Protein AF-A0A7L3ML02-F1 (afdb_monomer)

Organism: NCBI:txid2585811

pLDDT: mean 79.01, std 21.57, range [27.22, 98.25]

Radius of gyration: 33.59 Å; Cα contacts (8 Å, |Δi|>4): 164; chains: 1; bounding box: 106×96×70 Å

Sequence (239 aa):
MKGGFTIALSFALQSHKMGSFRRPRPRFMSSPVLSDLPRFQAARQAMQLSSNSAWNSVQTAVINVFKGGGLQNNELYTLNENIRRLLKSELGSFITDYFQNQLLAKGLLFMEEKVKLCEGEDRIDVLSEIWDHYFTETLPTLQAIFYPVQGQELTIRQIALLGFRDLVLLKVKLEEILPLVQTKVPASIVQMLLILQSVHEPTGPTEGYLQLEELVKQVVSPFLGLCEDHSSSGSTCLL

Secondary structure (DSSP, 8-state):
---------------------PPPPP----PPPTTTHHHHHHHHHHHHHHT-HHHHHHHHHHHHHHTTPPPPTTHHHHHHHHHHHHHTSTTGGGHHHHIIIIIIHHHHHHHHHHHHT--TTHHHHHHHHHHHHIIIIIHHHHHHHTTT--S-SS-HHHHHHHHHIIIIIHHHTHHHHTTT--SPPPHHHHHHHHHHHT---TT---HHHHHHHHHHHHHSSS---SS--S---------

Mean predicted aligned error: 13.27 Å

InterPro domains:
  IPR013745 TORC2 component Bit61/PRR5 [PF08539] (51-151)
  IPR013745 TORC2 component Bit61/PRR5 [PTHR32428] (14-236)

Structure (mmCIF, N/CA/C/O backbone):
data_AF-A0A7L3ML02-F1
#
_entry.id   AF-A0A7L3ML02-F1
#
loop_
_atom_site.group_PDB
_atom_site.id
_atom_site.type_symbol
_atom_site.label_atom_id
_atom_site.label_alt_id
_atom_site.label_comp_id
_atom_site.label_asym_id
_atom_site.label_entity_id
_atom_site.label_seq_id
_atom_site.pdbx_PDB_ins_code
_atom_site.Cartn_x
_atom_site.Cartn_y
_atom_site.Cartn_z
_atom_site.occupancy
_atom_site.B_iso_or_equiv
_atom_site.auth_seq_id
_atom_site.auth_comp_id
_atom_site.auth_asym_id
_atom_site.auth_atom_id
_atom_site.pdbx_PDB_model_num
ATOM 1 N N . MET A 1 1 ? 72.752 73.337 40.855 1.00 37.81 1 MET A N 1
ATOM 2 C CA . MET A 1 1 ? 74.214 73.385 41.110 1.00 37.81 1 MET A CA 1
ATOM 3 C C . MET A 1 1 ? 74.521 72.223 42.041 1.00 37.81 1 MET A C 1
ATOM 5 O O . MET A 1 1 ? 73.838 72.132 43.039 1.00 37.81 1 MET A O 1
ATOM 9 N N . LYS A 1 2 ? 75.432 71.287 41.812 1.00 32.03 2 LYS A N 1
ATOM 10 C CA . LYS A 1 2 ? 76.559 71.152 40.886 1.00 32.03 2 LYS A CA 1
ATOM 11 C C . LYS A 1 2 ? 76.987 69.673 40.929 1.00 32.03 2 LYS A C 1
ATOM 13 O O . LYS A 1 2 ? 76.869 69.053 41.978 1.00 32.03 2 LYS A O 1
ATOM 18 N N . GLY A 1 3 ? 77.618 69.223 39.847 1.00 27.36 3 GLY A N 1
ATOM 19 C CA . GLY A 1 3 ? 78.587 68.121 39.853 1.00 27.36 3 GLY A CA 1
ATOM 20 C C . GLY A 1 3 ? 77.965 66.758 39.541 1.00 27.36 3 GLY A C 1
ATOM 21 O O . GLY A 1 3 ? 76.911 66.435 40.057 1.00 27.36 3 GLY A O 1
ATOM 22 N N . GLY A 1 4 ? 78.546 65.922 38.691 1.00 28.88 4 GLY A N 1
ATOM 23 C CA . GLY A 1 4 ? 79.818 66.031 37.998 1.00 28.88 4 GLY A CA 1
ATOM 24 C C . GLY A 1 4 ? 80.004 64.850 37.040 1.00 28.88 4 GLY A C 1
ATOM 25 O O . GLY A 1 4 ? 79.425 63.787 37.221 1.00 28.88 4 GLY A O 1
ATOM 26 N N . PHE A 1 5 ? 80.772 65.151 35.998 1.00 32.69 5 PHE A N 1
ATOM 27 C CA . PHE A 1 5 ? 81.534 64.341 35.046 1.00 32.69 5 PHE A CA 1
ATOM 28 C C . PHE A 1 5 ? 81.485 62.795 35.081 1.00 32.69 5 PHE A C 1
ATOM 30 O O . PHE A 1 5 ? 81.896 62.161 36.045 1.00 32.69 5 PHE A O 1
ATOM 37 N N . THR A 1 6 ? 81.094 62.259 33.911 1.00 41.66 6 THR A N 1
ATOM 38 C CA . THR A 1 6 ? 81.704 61.179 33.090 1.00 41.66 6 THR A CA 1
ATOM 39 C C . THR A 1 6 ? 82.451 60.023 33.753 1.00 41.66 6 THR A C 1
ATOM 41 O O . THR A 1 6 ? 83.455 60.244 34.415 1.00 41.66 6 THR A O 1
ATOM 44 N N . ILE A 1 7 ? 82.124 58.802 33.306 1.00 31.12 7 ILE A N 1
ATOM 45 C CA . ILE A 1 7 ? 83.017 57.919 32.527 1.00 31.12 7 ILE A CA 1
ATOM 46 C C . ILE A 1 7 ? 82.157 56.919 31.731 1.00 31.12 7 ILE A C 1
ATOM 48 O O . ILE A 1 7 ? 81.104 56.477 32.184 1.00 31.12 7 ILE A O 1
ATOM 52 N N . ALA A 1 8 ? 82.601 56.640 30.506 1.00 45.09 8 ALA A N 1
ATOM 53 C CA . ALA A 1 8 ? 81.976 55.761 29.527 1.00 45.09 8 ALA A CA 1
ATOM 54 C C . ALA A 1 8 ? 81.992 54.281 29.941 1.00 45.09 8 ALA A C 1
ATOM 56 O O . ALA A 1 8 ? 82.911 53.833 30.624 1.00 45.09 8 ALA A O 1
ATOM 57 N N . LEU A 1 9 ? 81.033 53.507 29.424 1.00 27.22 9 LEU A N 1
ATOM 58 C CA . LEU A 1 9 ? 81.150 52.054 29.348 1.00 27.22 9 LEU A CA 1
ATOM 59 C C . LEU A 1 9 ? 80.474 51.500 28.095 1.00 27.22 9 LEU A C 1
ATOM 61 O O . LEU A 1 9 ? 79.319 51.787 27.782 1.00 27.22 9 LEU A O 1
ATOM 65 N N . SER A 1 10 ? 81.263 50.698 27.397 1.00 35.66 10 SER A N 1
ATOM 66 C CA . SER A 1 10 ? 80.942 49.898 26.228 1.00 35.66 10 SER A CA 1
ATOM 67 C C . SER A 1 10 ? 80.526 48.480 26.646 1.00 35.66 10 SER A C 1
ATOM 69 O O . SER A 1 10 ? 81.077 47.940 27.598 1.00 35.66 10 SER A O 1
ATOM 71 N N . PHE A 1 11 ? 79.664 47.876 25.816 1.00 31.92 11 PHE A N 1
ATOM 72 C CA . PHE A 1 11 ? 79.414 46.437 25.587 1.00 31.92 11 PHE A CA 1
ATOM 73 C C . PHE A 1 11 ? 78.865 45.536 26.716 1.00 31.92 11 PHE A C 1
ATOM 75 O O . PHE A 1 11 ? 79.563 45.222 27.669 1.00 31.92 11 PHE A O 1
ATOM 82 N N . ALA A 1 12 ? 77.683 44.939 26.484 1.00 30.50 12 ALA A N 1
ATOM 83 C CA . ALA A 1 12 ? 77.532 43.523 26.080 1.00 30.50 12 ALA A CA 1
ATOM 84 C C . ALA A 1 12 ? 76.052 43.147 25.799 1.00 30.50 12 ALA A C 1
ATOM 86 O O . ALA A 1 12 ? 75.131 43.686 26.404 1.00 30.50 12 ALA A O 1
ATOM 87 N N . LEU A 1 13 ? 75.856 42.232 24.841 1.00 36.53 13 LEU A N 1
ATOM 88 C CA . LEU A 1 13 ? 74.596 41.691 24.304 1.00 36.53 13 LEU A CA 1
ATOM 89 C C . LEU A 1 13 ? 73.734 40.923 25.328 1.00 36.53 13 LEU A C 1
ATOM 91 O O . LEU A 1 13 ? 74.295 40.139 26.083 1.00 36.53 13 LEU A O 1
ATOM 95 N N . GLN A 1 14 ? 72.398 40.922 25.152 1.00 29.70 14 GLN A N 1
ATOM 96 C CA . GLN A 1 14 ? 71.647 39.658 24.995 1.00 29.70 14 GLN A CA 1
ATOM 97 C C . GLN A 1 14 ? 70.287 39.829 24.283 1.00 29.70 14 GLN A C 1
ATOM 99 O O . GLN A 1 14 ? 69.551 40.788 24.487 1.00 29.70 14 GLN A O 1
ATOM 104 N N . SER A 1 15 ? 69.994 38.866 23.409 1.00 37.12 15 SER A N 1
ATOM 105 C CA . SER A 1 15 ? 68.870 38.740 22.475 1.00 37.12 15 SER A CA 1
ATOM 106 C C . SER A 1 15 ? 67.495 38.563 23.122 1.00 37.12 15 SER A C 1
ATOM 108 O O . SER A 1 15 ? 67.402 37.750 24.031 1.00 37.12 15 SER A O 1
ATOM 110 N N . HIS A 1 16 ? 66.415 39.096 22.528 1.00 30.81 16 HIS A N 1
ATOM 111 C CA . HIS A 1 16 ? 65.093 38.444 22.577 1.00 30.81 16 HIS A CA 1
ATOM 112 C C . HIS A 1 16 ? 64.190 38.764 21.354 1.00 30.81 16 HIS A C 1
ATOM 114 O O . HIS A 1 16 ? 63.663 39.857 21.210 1.00 30.81 16 HIS A O 1
ATOM 120 N N . LYS A 1 17 ? 63.981 37.717 20.533 1.00 37.66 17 LYS A N 1
ATOM 121 C CA . LYS A 1 17 ? 62.713 37.247 19.919 1.00 37.66 17 LYS A CA 1
ATOM 122 C C . LYS A 1 17 ? 61.987 38.113 18.855 1.00 37.66 17 LYS A C 1
ATOM 124 O O . LYS A 1 17 ? 61.155 38.952 19.170 1.00 37.66 17 LYS A O 1
ATOM 129 N N . MET A 1 18 ? 62.171 37.758 17.573 1.00 35.00 18 MET A N 1
ATOM 130 C CA . MET A 1 18 ? 61.262 38.097 16.458 1.00 35.00 18 MET A CA 1
ATOM 131 C C . MET A 1 18 ? 60.135 37.055 16.336 1.00 35.00 18 MET A C 1
ATOM 133 O O . MET A 1 18 ? 60.397 35.857 16.227 1.00 35.00 18 MET A O 1
ATOM 137 N N . GLY A 1 19 ? 58.879 37.516 16.325 1.00 40.16 19 GLY A N 1
ATOM 138 C CA . GLY A 1 19 ? 57.677 36.719 16.068 1.00 40.16 19 GLY A CA 1
ATOM 139 C C . GLY A 1 19 ? 57.061 37.047 14.705 1.00 40.16 19 GLY A C 1
ATOM 140 O O . GLY A 1 19 ? 56.538 38.131 14.495 1.00 40.16 19 GLY A O 1
ATOM 141 N N . SER A 1 20 ? 57.167 36.075 13.800 1.00 45.50 20 SER A N 1
ATOM 142 C CA . SER A 1 20 ? 56.621 35.935 12.440 1.00 45.50 20 SER A CA 1
ATOM 143 C C . SER A 1 20 ? 55.310 36.677 12.094 1.00 45.50 20 SER A C 1
ATOM 145 O O . SER A 1 20 ? 54.252 36.404 12.661 1.00 45.50 20 SER A O 1
ATOM 147 N N . PHE A 1 21 ? 55.361 37.495 11.032 1.00 46.69 21 PHE A N 1
ATOM 148 C CA . PHE A 1 21 ? 54.199 37.917 10.242 1.00 46.69 21 PHE A CA 1
ATOM 149 C C . PHE A 1 21 ? 53.580 36.701 9.531 1.00 46.69 21 PHE A C 1
ATOM 151 O O . PHE A 1 21 ? 54.119 36.210 8.536 1.00 46.69 21 PHE A O 1
ATOM 158 N N . ARG A 1 22 ? 52.434 36.204 10.012 1.00 51.62 22 ARG A N 1
ATOM 159 C CA . ARG A 1 22 ? 51.656 35.188 9.288 1.00 51.62 22 ARG A CA 1
ATOM 160 C C . ARG A 1 22 ? 50.703 35.860 8.298 1.00 51.62 22 ARG A C 1
ATOM 162 O O . ARG A 1 22 ? 49.780 36.561 8.695 1.00 51.62 22 ARG A O 1
ATOM 169 N N . ARG A 1 23 ? 50.916 35.604 7.003 1.00 58.47 23 ARG A N 1
ATOM 170 C CA . ARG A 1 23 ? 49.950 35.892 5.929 1.00 58.47 23 ARG A CA 1
ATOM 171 C C . ARG A 1 23 ? 48.637 35.125 6.184 1.00 58.47 23 ARG A C 1
ATOM 173 O O . ARG A 1 23 ? 48.709 33.978 6.638 1.00 58.47 23 ARG A O 1
ATOM 180 N N . PRO A 1 24 ? 47.460 35.695 5.872 1.00 50.28 24 PRO A N 1
ATOM 181 C CA . PRO A 1 24 ? 46.197 34.982 6.009 1.00 50.28 24 PRO A CA 1
ATOM 182 C C . PRO A 1 24 ? 46.154 33.820 5.009 1.00 50.28 24 PRO A C 1
ATOM 184 O O . PRO A 1 24 ? 46.302 34.011 3.802 1.00 50.28 24 PRO A O 1
ATOM 187 N N . ARG A 1 25 ? 45.999 32.596 5.527 1.00 56.69 25 ARG A N 1
ATOM 188 C CA . ARG A 1 25 ? 45.799 31.394 4.710 1.00 56.69 25 ARG A CA 1
ATOM 189 C C . ARG A 1 25 ? 44.479 31.524 3.936 1.00 56.69 25 ARG A C 1
ATOM 191 O O . ARG A 1 25 ? 43.479 31.908 4.547 1.00 56.69 25 ARG A O 1
ATOM 198 N N . PRO A 1 26 ? 44.436 31.158 2.644 1.00 51.25 26 PRO A N 1
ATOM 199 C CA . PRO A 1 26 ? 43.180 30.998 1.926 1.00 51.25 26 PRO A CA 1
ATOM 200 C C . PRO A 1 26 ? 42.317 29.978 2.673 1.00 51.25 26 PRO A C 1
ATOM 202 O O . PRO A 1 26 ? 42.757 28.853 2.921 1.00 51.25 26 PRO A O 1
ATOM 205 N N . ARG A 1 27 ? 41.106 30.376 3.075 1.00 56.44 27 ARG A N 1
ATOM 206 C CA . ARG A 1 27 ? 40.097 29.433 3.559 1.00 56.44 27 ARG A CA 1
ATOM 207 C C . ARG A 1 27 ? 39.714 28.560 2.371 1.00 56.44 27 ARG A C 1
ATOM 209 O O . ARG A 1 27 ? 39.041 29.034 1.460 1.00 56.44 27 ARG A O 1
ATOM 216 N N . PHE A 1 28 ? 40.175 27.312 2.374 1.00 51.03 28 PHE A N 1
ATOM 217 C CA . PHE A 1 28 ? 39.567 26.276 1.552 1.00 51.03 28 PHE A CA 1
ATOM 218 C C . PHE A 1 28 ? 38.071 26.278 1.868 1.00 51.03 28 PHE A C 1
ATOM 220 O O . PHE A 1 28 ? 37.680 26.212 3.035 1.00 51.03 28 PHE A O 1
ATOM 227 N N . MET A 1 29 ? 37.264 26.465 0.826 1.00 47.66 29 MET A N 1
ATOM 228 C CA . MET A 1 29 ? 35.811 26.376 0.881 1.00 47.66 29 MET A CA 1
ATOM 229 C C . MET A 1 29 ? 35.410 25.104 1.631 1.00 47.66 29 MET A C 1
ATOM 231 O O . MET A 1 29 ? 36.001 24.044 1.430 1.00 47.66 29 MET A O 1
ATOM 235 N N . SER A 1 30 ? 34.429 25.241 2.516 1.00 46.62 30 SER A N 1
ATOM 236 C CA . SER A 1 30 ? 33.779 24.158 3.246 1.00 46.62 30 SER A CA 1
ATOM 237 C C . SER A 1 30 ? 33.450 22.994 2.312 1.00 46.62 30 SER A C 1
ATOM 239 O O . SER A 1 30 ? 32.563 23.102 1.467 1.00 46.62 30 SER A O 1
ATOM 241 N N . SER A 1 31 ? 34.179 21.887 2.473 1.00 48.59 31 SER A N 1
ATOM 242 C CA . SER A 1 31 ? 33.792 20.596 1.911 1.00 48.59 31 SER A CA 1
ATOM 243 C C . SER A 1 31 ? 32.413 20.241 2.471 1.00 48.59 31 SER A C 1
ATOM 245 O O . SER A 1 31 ? 32.230 20.385 3.685 1.00 48.59 31 SER A O 1
ATOM 247 N N . PRO A 1 32 ? 31.443 19.797 1.649 1.00 54.38 32 PRO A N 1
ATOM 248 C CA . PRO A 1 32 ? 30.183 19.293 2.178 1.00 54.38 32 PRO A CA 1
ATOM 249 C C . PRO A 1 32 ? 30.487 18.172 3.175 1.00 54.38 32 PRO A C 1
ATOM 251 O O . PRO A 1 32 ? 31.397 17.362 2.962 1.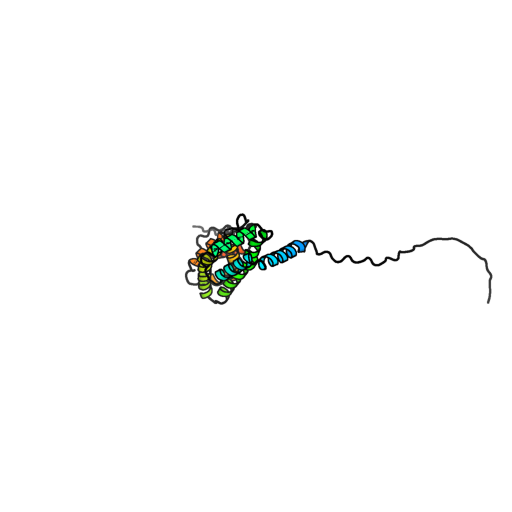00 54.38 32 PRO A O 1
ATOM 254 N N . VAL A 1 33 ? 29.773 18.181 4.299 1.00 54.06 33 VAL A N 1
ATOM 255 C CA . VAL A 1 33 ? 29.925 17.185 5.357 1.00 54.06 33 VAL A CA 1
ATOM 256 C C . VAL A 1 33 ? 29.604 15.820 4.743 1.00 54.06 33 VAL A C 1
ATOM 258 O O . VAL A 1 33 ? 28.545 15.638 4.147 1.00 54.06 33 VAL A O 1
ATOM 261 N N . LEU A 1 34 ? 30.529 14.860 4.847 1.00 50.41 34 LEU A N 1
ATOM 262 C CA . LEU A 1 34 ? 30.402 13.521 4.244 1.00 50.41 34 LEU A CA 1
ATOM 263 C C . LEU A 1 34 ? 29.127 12.765 4.679 1.00 50.41 34 LEU A C 1
ATOM 265 O O . LEU A 1 34 ? 28.725 11.828 3.996 1.00 50.41 34 LEU A O 1
ATOM 269 N N . SER A 1 35 ? 28.470 13.185 5.765 1.00 55.44 35 SER A N 1
ATOM 270 C CA . SER A 1 35 ? 27.195 12.633 6.240 1.00 55.44 35 SER A CA 1
ATOM 271 C C . SER A 1 35 ? 25.994 12.965 5.349 1.00 55.44 35 SER A C 1
ATOM 273 O O . SER A 1 35 ? 25.028 12.209 5.348 1.00 55.44 35 SER A O 1
ATOM 275 N N . ASP A 1 36 ? 26.043 14.049 4.569 1.00 49.78 36 ASP A N 1
ATOM 276 C CA . ASP A 1 36 ? 24.914 14.467 3.725 1.00 49.78 36 ASP A CA 1
ATOM 277 C C . ASP A 1 36 ? 25.004 13.924 2.293 1.00 49.78 36 ASP A C 1
ATOM 279 O O . ASP A 1 36 ? 24.030 13.978 1.540 1.00 49.78 36 ASP A O 1
ATOM 283 N N . LEU A 1 37 ? 26.155 13.365 1.902 1.00 51.09 37 LEU A N 1
ATOM 284 C CA . LEU A 1 37 ? 26.388 12.830 0.559 1.00 51.09 37 LEU A CA 1
ATOM 285 C C . LEU A 1 37 ? 25.352 11.764 0.140 1.00 51.09 37 LEU A C 1
ATOM 287 O O . LEU A 1 37 ? 24.838 11.879 -0.976 1.00 51.09 37 LEU A O 1
ATOM 291 N N . PRO A 1 38 ? 24.957 10.803 1.007 1.00 58.03 38 PRO A N 1
ATOM 292 C CA . PRO A 1 38 ? 23.915 9.833 0.673 1.00 58.03 38 PRO A CA 1
ATOM 293 C C . PRO A 1 38 ? 22.553 10.502 0.453 1.00 58.03 38 PRO A C 1
ATOM 295 O O . PRO A 1 38 ? 21.823 10.138 -0.463 1.00 58.03 38 PRO A O 1
ATOM 298 N N . ARG A 1 39 ? 22.227 11.535 1.243 1.00 57.03 39 ARG A N 1
ATOM 299 C CA . ARG A 1 39 ? 20.954 12.264 1.153 1.00 57.03 39 ARG A CA 1
ATOM 300 C C . ARG A 1 39 ? 20.877 13.128 -0.107 1.00 57.03 39 ARG A C 1
ATOM 302 O O . ARG A 1 39 ? 19.838 13.158 -0.761 1.00 57.03 39 ARG A O 1
ATOM 309 N N . PHE A 1 40 ? 21.971 13.793 -0.483 1.00 56.47 40 PHE A N 1
ATOM 310 C CA . PHE A 1 40 ? 22.059 14.555 -1.733 1.00 56.47 40 PHE A CA 1
ATOM 311 C C . PHE A 1 40 ? 22.016 13.649 -2.968 1.00 56.47 40 PHE A C 1
ATOM 313 O O . PHE A 1 40 ? 21.354 13.990 -3.948 1.00 56.47 40 PHE A O 1
ATOM 320 N N . GLN A 1 41 ? 22.689 12.495 -2.928 1.00 61.00 41 GLN A N 1
ATOM 321 C CA . GLN A 1 41 ? 22.629 11.502 -4.004 1.00 61.00 41 GLN A CA 1
ATOM 322 C C . GLN A 1 41 ? 21.217 10.926 -4.146 1.00 61.00 41 GLN A C 1
ATOM 324 O O . GLN A 1 41 ? 20.667 10.980 -5.246 1.00 61.00 41 GLN A O 1
ATOM 329 N N . ALA A 1 42 ? 20.589 10.526 -3.035 1.00 61.53 42 ALA A N 1
ATOM 330 C CA . ALA A 1 42 ? 19.211 10.042 -3.013 1.00 61.53 42 ALA A CA 1
ATOM 331 C C . ALA A 1 42 ? 18.220 11.087 -3.550 1.00 61.53 42 ALA A C 1
ATOM 333 O O . ALA A 1 42 ? 17.402 10.771 -4.410 1.00 61.53 42 ALA A O 1
ATOM 334 N N . ALA A 1 43 ? 18.330 12.355 -3.133 1.00 63.06 43 ALA A N 1
ATOM 335 C CA . ALA A 1 43 ? 17.471 13.427 -3.639 1.00 63.06 43 ALA A CA 1
ATOM 336 C C . ALA A 1 43 ? 17.653 13.657 -5.151 1.00 63.06 43 ALA A C 1
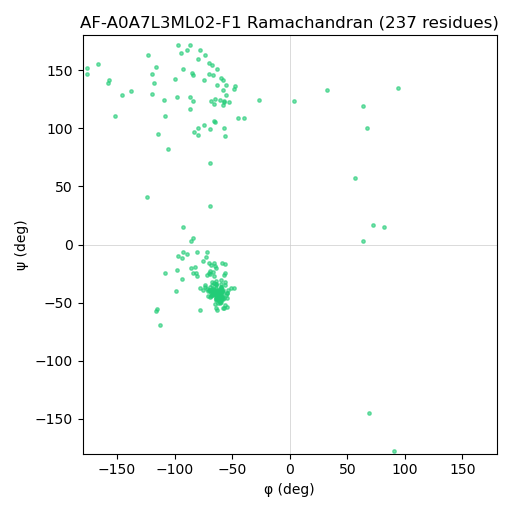ATOM 338 O O . ALA A 1 43 ? 16.675 13.839 -5.877 1.00 63.06 43 ALA A O 1
ATOM 339 N N . ARG A 1 44 ? 18.895 13.610 -5.652 1.00 63.41 44 ARG A N 1
ATOM 340 C CA . ARG A 1 44 ? 19.187 13.800 -7.080 1.00 63.41 44 ARG A CA 1
ATOM 341 C C . ARG A 1 44 ? 18.700 12.623 -7.929 1.00 63.41 44 ARG A C 1
ATOM 343 O O . ARG A 1 44 ? 18.175 12.843 -9.016 1.00 63.41 44 ARG A O 1
ATOM 350 N N . GLN A 1 45 ? 18.834 11.395 -7.435 1.00 65.75 45 GLN A N 1
ATOM 351 C CA . GLN A 1 45 ? 18.376 10.179 -8.116 1.00 65.75 45 GLN A CA 1
ATOM 352 C C . GLN A 1 45 ? 16.849 10.034 -8.069 1.00 65.75 45 GLN A C 1
ATOM 354 O O . GLN A 1 45 ? 16.248 9.675 -9.079 1.00 65.75 45 GLN A O 1
ATOM 359 N N . ALA A 1 46 ? 16.199 10.428 -6.970 1.00 63.12 46 ALA A N 1
ATOM 360 C CA . ALA A 1 46 ? 14.742 10.543 -6.900 1.00 63.12 46 ALA A CA 1
ATOM 361 C C . ALA A 1 46 ? 14.205 11.569 -7.912 1.00 63.12 46 ALA A C 1
ATOM 363 O O . ALA A 1 46 ? 13.200 11.317 -8.575 1.00 63.12 46 ALA A O 1
ATOM 364 N N . MET A 1 47 ? 14.910 12.692 -8.094 1.00 64.88 47 MET A N 1
ATOM 365 C CA . MET A 1 47 ? 14.568 13.701 -9.103 1.00 64.88 47 MET A CA 1
ATOM 366 C C . MET A 1 47 ? 14.772 13.191 -10.541 1.00 64.88 47 MET A C 1
ATOM 368 O O . MET A 1 47 ? 14.010 13.533 -11.448 1.00 64.88 47 MET A O 1
ATOM 372 N N . GLN A 1 48 ? 15.784 12.348 -10.769 1.00 69.94 48 GLN A N 1
ATOM 373 C CA . GLN A 1 48 ? 15.989 11.679 -12.057 1.00 69.94 48 GLN A CA 1
ATOM 374 C C . GLN A 1 48 ? 14.904 10.632 -12.338 1.00 69.94 48 GLN A C 1
ATOM 376 O O . GLN A 1 48 ? 14.411 10.569 -13.464 1.00 69.94 48 GLN A O 1
ATOM 381 N N . LEU A 1 49 ? 14.479 9.870 -11.326 1.00 71.38 49 LEU A N 1
ATOM 382 C CA . LEU A 1 49 ? 13.342 8.954 -11.425 1.00 71.38 49 LEU A CA 1
ATOM 383 C C . LEU A 1 49 ? 12.049 9.691 -11.765 1.00 71.38 49 LEU A C 1
ATOM 385 O O . LEU A 1 49 ? 11.385 9.325 -12.727 1.00 71.38 49 LEU A O 1
ATOM 389 N N . SER A 1 50 ? 11.723 10.775 -11.059 1.00 64.75 50 SER A N 1
ATOM 390 C CA . SER A 1 50 ? 10.520 11.575 -11.344 1.00 64.75 50 SER A CA 1
ATOM 391 C C . SER A 1 50 ? 10.555 12.287 -12.701 1.00 64.75 50 SER A C 1
ATOM 393 O O . SER A 1 50 ? 9.541 12.777 -13.184 1.00 64.75 50 SER A O 1
ATOM 395 N N . SER A 1 51 ? 11.727 12.395 -13.327 1.00 70.56 51 SER A N 1
ATOM 396 C CA . SER A 1 51 ? 11.865 12.963 -14.675 1.00 70.56 51 SER A CA 1
ATOM 397 C C . SER A 1 51 ? 11.797 11.891 -15.769 1.00 70.56 51 SER A C 1
ATOM 399 O O . SER A 1 51 ? 11.785 12.213 -16.956 1.00 70.56 51 SER A O 1
ATOM 401 N N . ASN A 1 52 ? 11.754 10.610 -15.394 1.00 84.06 52 ASN A N 1
ATOM 402 C CA . ASN A 1 52 ? 11.722 9.492 -16.322 1.00 84.06 52 ASN A CA 1
ATOM 403 C C . ASN A 1 52 ? 10.284 9.228 -16.792 1.00 84.06 52 ASN A C 1
ATOM 405 O O . ASN A 1 52 ? 9.395 8.966 -15.987 1.00 84.06 52 ASN A O 1
ATOM 409 N N . SER A 1 53 ? 10.048 9.243 -18.106 1.00 87.00 53 SER A N 1
ATOM 410 C CA . SER A 1 53 ? 8.711 9.028 -18.677 1.00 87.00 53 SER A CA 1
ATOM 411 C C . SER A 1 53 ? 8.106 7.665 -18.320 1.00 87.00 53 SER A C 1
ATOM 413 O O . SER A 1 53 ? 6.906 7.580 -18.058 1.00 87.00 53 SER A O 1
ATOM 415 N N . ALA A 1 54 ? 8.927 6.611 -18.249 1.00 88.81 54 ALA A N 1
ATOM 416 C CA . ALA A 1 54 ? 8.483 5.282 -17.845 1.00 88.81 54 ALA A CA 1
ATOM 417 C C . ALA A 1 54 ? 8.034 5.281 -16.378 1.00 88.81 54 ALA A C 1
ATOM 419 O O . ALA A 1 54 ? 6.981 4.734 -16.061 1.00 88.81 54 ALA A O 1
ATOM 420 N N . TRP A 1 55 ? 8.772 5.953 -15.493 1.00 92.06 55 TRP A N 1
ATOM 421 C CA . TRP A 1 55 ? 8.378 6.081 -14.089 1.00 92.06 55 TRP A CA 1
ATOM 422 C C . TRP A 1 55 ? 7.144 6.967 -13.904 1.00 92.06 55 TRP A C 1
ATOM 424 O O . TRP A 1 55 ? 6.253 6.622 -13.136 1.00 92.06 55 TRP A O 1
ATOM 434 N N . ASN A 1 56 ? 7.033 8.053 -14.667 1.00 92.44 56 ASN A N 1
ATOM 435 C CA . ASN A 1 56 ? 5.869 8.935 -14.617 1.00 92.44 56 ASN A CA 1
ATOM 436 C C . ASN A 1 56 ? 4.578 8.194 -14.968 1.00 92.44 56 ASN A C 1
ATOM 438 O O . ASN A 1 56 ? 3.567 8.405 -14.306 1.00 92.44 56 ASN A O 1
ATOM 442 N N . SER A 1 57 ? 4.621 7.264 -15.930 1.00 94.12 57 SER A N 1
ATOM 443 C CA . SER A 1 57 ? 3.469 6.398 -16.219 1.00 94.12 57 SER A CA 1
ATOM 444 C C . SER A 1 57 ? 3.065 5.532 -15.016 1.00 94.12 57 SER A C 1
ATOM 446 O O . SER A 1 57 ? 1.884 5.454 -14.687 1.00 94.12 57 SER A O 1
ATOM 448 N N . VAL A 1 58 ? 4.043 4.965 -14.298 1.00 95.38 58 VAL A N 1
ATOM 449 C CA . VAL A 1 58 ? 3.816 4.177 -13.074 1.00 95.38 58 VAL A CA 1
ATOM 450 C C . VAL A 1 58 ? 3.226 5.051 -11.972 1.00 95.38 58 VAL A C 1
ATOM 452 O O . VAL A 1 58 ? 2.228 4.679 -11.362 1.00 95.38 58 VAL A O 1
ATOM 455 N N . GLN A 1 59 ? 3.790 6.237 -11.746 1.00 94.94 59 GLN A N 1
ATOM 456 C CA . GLN A 1 59 ? 3.282 7.185 -10.760 1.00 94.94 59 GLN A CA 1
ATOM 457 C C . GLN A 1 59 ? 1.835 7.598 -11.059 1.00 94.94 59 GLN A C 1
ATOM 459 O O . GLN A 1 59 ? 1.008 7.612 -10.148 1.00 94.94 59 GLN A O 1
ATOM 464 N N . THR A 1 60 ? 1.509 7.917 -12.315 1.00 95.25 60 THR A N 1
ATOM 465 C CA . THR A 1 60 ? 0.141 8.272 -12.714 1.00 95.25 60 THR A CA 1
ATOM 466 C C . THR A 1 60 ? -0.830 7.123 -12.464 1.00 95.25 60 THR A C 1
ATOM 468 O O . THR A 1 60 ? -1.886 7.359 -11.876 1.00 95.25 60 THR A O 1
ATOM 471 N N . ALA A 1 61 ? -0.465 5.895 -12.840 1.00 96.94 61 ALA A N 1
ATOM 472 C CA . ALA A 1 61 ? -1.294 4.718 -12.603 1.00 96.94 61 ALA A CA 1
ATOM 473 C C . ALA A 1 61 ? -1.533 4.489 -11.103 1.00 96.94 61 ALA A C 1
ATOM 475 O O . ALA A 1 61 ? -2.673 4.340 -10.677 1.00 96.94 61 ALA A O 1
ATOM 476 N N . VAL A 1 62 ? -0.485 4.559 -10.276 1.00 97.06 62 VAL A N 1
ATOM 477 C CA . VAL A 1 62 ? -0.602 4.404 -8.816 1.00 97.06 62 VAL A CA 1
ATOM 478 C C . VAL A 1 62 ? -1.498 5.484 -8.201 1.00 97.06 62 VAL A C 1
ATOM 480 O O . VAL A 1 62 ? -2.360 5.174 -7.384 1.00 97.06 62 VAL A O 1
ATOM 483 N N . ILE A 1 63 ? -1.356 6.746 -8.621 1.00 94.81 63 ILE A N 1
ATOM 484 C CA . ILE A 1 63 ? -2.240 7.832 -8.168 1.00 94.81 63 ILE A CA 1
ATOM 485 C C . ILE A 1 63 ? -3.693 7.568 -8.584 1.00 94.81 63 ILE A C 1
ATOM 487 O O . ILE A 1 63 ? -4.600 7.856 -7.807 1.00 94.81 63 ILE A O 1
ATOM 491 N N . ASN A 1 64 ? -3.926 7.048 -9.791 1.00 95.81 64 ASN A N 1
ATOM 492 C CA . ASN A 1 64 ? -5.268 6.700 -10.252 1.00 95.81 64 ASN A CA 1
ATOM 493 C C . ASN A 1 64 ? -5.891 5.597 -9.385 1.00 95.81 64 ASN A C 1
ATOM 495 O O . ASN A 1 64 ? -7.037 5.734 -8.966 1.00 95.81 64 ASN A O 1
ATOM 499 N N . VAL A 1 65 ? -5.111 4.571 -9.035 1.00 96.94 65 VAL A N 1
ATOM 500 C CA . VAL A 1 65 ? -5.541 3.485 -8.141 1.00 96.94 65 VAL A CA 1
ATOM 501 C C . VAL A 1 65 ? -5.949 4.026 -6.769 1.00 96.94 65 VAL A C 1
ATOM 503 O O . VAL A 1 65 ? -7.039 3.726 -6.299 1.00 96.94 65 VAL A O 1
ATOM 506 N N . PHE A 1 66 ? -5.155 4.914 -6.160 1.00 95.19 66 PHE A N 1
ATOM 507 C CA . PHE A 1 66 ? -5.525 5.546 -4.881 1.00 95.19 66 PHE A CA 1
ATOM 508 C C . PHE A 1 66 ? -6.773 6.441 -4.954 1.00 95.19 66 PHE A C 1
ATOM 510 O O . PHE A 1 66 ? -7.391 6.719 -3.929 1.00 95.19 66 PHE A O 1
ATOM 517 N N . LYS A 1 67 ? -7.158 6.898 -6.149 1.00 92.56 67 LYS A N 1
ATOM 518 C CA . LYS A 1 67 ? -8.406 7.641 -6.382 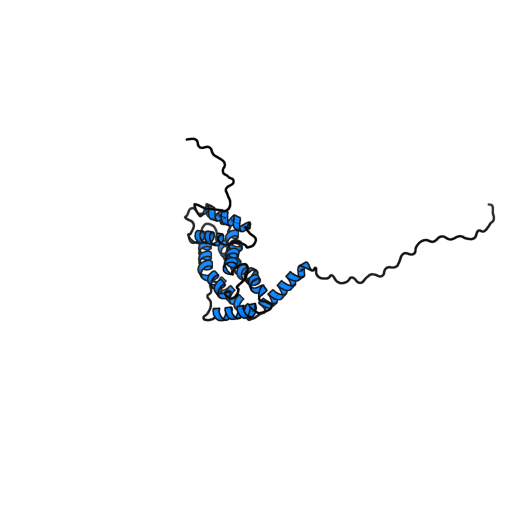1.00 92.56 67 LYS A CA 1
ATOM 519 C C . LYS A 1 67 ? -9.616 6.726 -6.619 1.00 92.56 67 LYS A C 1
ATOM 521 O O . LYS A 1 67 ? -10.693 7.244 -6.900 1.00 92.56 67 LYS A O 1
ATOM 526 N N . GLY A 1 68 ? -9.449 5.404 -6.530 1.00 91.06 68 GLY A N 1
ATOM 527 C CA . GLY A 1 68 ? -10.482 4.410 -6.835 1.00 91.06 68 GLY A CA 1
ATOM 528 C C . GLY A 1 68 ? -10.629 4.108 -8.330 1.00 91.06 68 GLY A C 1
ATOM 529 O O . GLY A 1 68 ? -11.638 3.554 -8.756 1.00 91.06 68 GLY A O 1
ATOM 530 N N . GLY A 1 69 ? -9.657 4.510 -9.154 1.00 91.88 69 GLY A N 1
ATOM 531 C CA . GLY A 1 69 ? -9.624 4.193 -10.578 1.00 91.88 69 GLY A CA 1
ATOM 532 C C . GLY A 1 69 ? -8.997 2.825 -10.857 1.00 91.88 69 GLY A C 1
ATOM 533 O O . GLY A 1 69 ? -8.069 2.397 -10.176 1.00 91.88 69 GLY A O 1
ATOM 534 N N . GLY A 1 70 ? -9.465 2.153 -11.908 1.00 91.00 70 GLY A N 1
ATOM 535 C CA . GLY A 1 70 ? -8.856 0.918 -12.407 1.00 91.00 70 GLY A CA 1
ATOM 536 C C . GLY A 1 70 ? -7.715 1.159 -13.400 1.00 91.00 70 GLY A C 1
ATOM 537 O O . GLY A 1 70 ? -7.495 2.279 -13.869 1.00 91.00 70 GLY A O 1
ATOM 538 N N . LEU A 1 71 ? -7.018 0.079 -13.757 1.0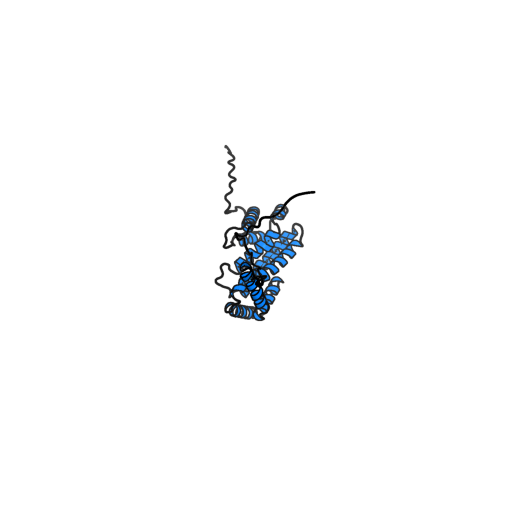0 95.19 71 LEU A N 1
ATOM 539 C CA . LEU A 1 71 ? -6.067 0.072 -14.870 1.00 95.19 71 LEU A CA 1
ATOM 540 C C . LEU A 1 71 ? -6.790 -0.163 -16.198 1.00 95.19 71 LEU A C 1
ATOM 542 O O . LEU A 1 71 ? -7.757 -0.921 -16.275 1.00 95.19 71 LEU A O 1
ATOM 546 N N . GLN A 1 72 ? -6.293 0.459 -17.260 1.00 93.69 72 GLN A N 1
ATOM 547 C CA . GLN A 1 72 ? -6.778 0.240 -18.616 1.00 93.69 72 GLN A CA 1
ATOM 548 C C . GLN A 1 72 ? -6.314 -1.117 -19.167 1.00 93.69 72 GLN A C 1
ATOM 550 O O . GLN A 1 72 ? -5.358 -1.740 -18.691 1.00 93.69 72 GLN A O 1
ATOM 555 N N . ASN A 1 73 ? -6.971 -1.568 -20.238 1.00 91.94 73 ASN A N 1
ATOM 556 C CA . ASN A 1 73 ? -6.594 -2.794 -20.938 1.00 91.94 73 ASN A CA 1
ATOM 557 C C . ASN A 1 73 ? -5.122 -2.740 -21.367 1.00 91.94 73 ASN A C 1
ATOM 559 O O . ASN A 1 73 ? -4.695 -1.796 -22.027 1.00 91.94 73 ASN A O 1
ATOM 563 N N . ASN A 1 74 ? -4.357 -3.780 -21.021 1.00 92.94 74 ASN A N 1
ATOM 564 C CA . ASN A 1 74 ? -2.925 -3.909 -21.324 1.00 92.94 74 ASN A CA 1
ATOM 565 C C . ASN A 1 74 ? -2.002 -2.849 -20.676 1.00 92.94 74 ASN A C 1
ATOM 567 O O . ASN A 1 74 ? -0.783 -2.878 -20.877 1.00 92.94 74 ASN A O 1
ATOM 571 N N . GLU A 1 75 ? -2.539 -1.943 -19.855 1.00 97.12 75 GLU A N 1
ATOM 572 C CA . GLU A 1 75 ? -1.736 -0.963 -19.123 1.00 97.12 75 GLU A CA 1
ATOM 573 C C . GLU A 1 75 ? -0.809 -1.673 -18.137 1.00 97.12 75 GLU A C 1
ATOM 575 O O . GLU A 1 75 ? 0.395 -1.431 -18.140 1.00 97.12 75 GLU A O 1
ATOM 580 N N . LEU A 1 76 ? -1.335 -2.645 -17.385 1.00 97.56 76 LEU A N 1
ATOM 581 C CA . LEU A 1 76 ? -0.564 -3.424 -16.414 1.00 97.56 76 LEU A CA 1
ATOM 582 C C . LEU A 1 76 ? 0.682 -4.084 -17.026 1.00 97.56 76 LEU A C 1
ATOM 584 O O . LEU A 1 76 ? 1.755 -4.075 -16.425 1.00 97.56 76 LEU A O 1
ATOM 588 N N . TYR A 1 77 ? 0.561 -4.645 -18.232 1.00 96.81 77 TYR A N 1
ATOM 589 C CA . TYR A 1 77 ? 1.699 -5.231 -18.942 1.00 96.81 77 TYR A CA 1
ATOM 590 C C . TYR A 1 77 ? 2.768 -4.174 -19.248 1.00 96.81 77 TYR A C 1
ATOM 592 O O . TYR A 1 77 ? 3.953 -4.388 -18.989 1.00 96.81 77 TYR A O 1
ATOM 600 N N . THR A 1 78 ? 2.338 -3.013 -19.743 1.00 97.00 78 THR A N 1
ATOM 601 C CA . THR A 1 78 ? 3.223 -1.889 -20.071 1.00 97.00 78 THR A CA 1
ATOM 602 C C . THR A 1 78 ? 3.931 -1.349 -18.826 1.00 97.00 78 THR A C 1
ATOM 604 O O . THR A 1 78 ? 5.143 -1.132 -18.852 1.00 97.00 78 THR A O 1
ATOM 607 N N . LEU A 1 79 ? 3.206 -1.196 -17.714 1.00 97.94 79 LEU A N 1
ATOM 608 C CA . LEU A 1 79 ? 3.763 -0.773 -16.427 1.00 97.94 79 LEU A CA 1
ATOM 609 C C . LEU A 1 79 ? 4.807 -1.773 -15.912 1.00 97.94 79 LEU A C 1
ATOM 611 O O . LEU A 1 79 ? 5.902 -1.373 -15.515 1.00 97.94 79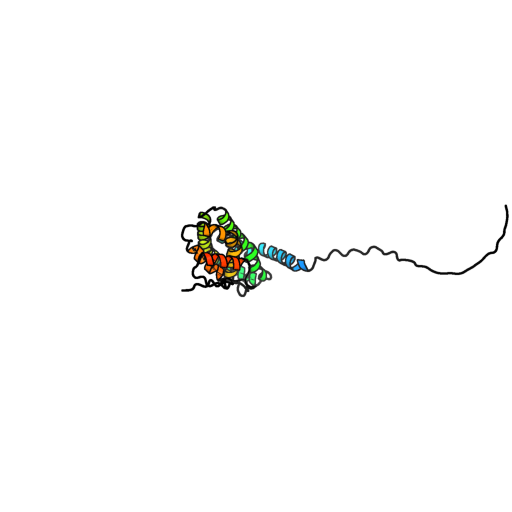 LEU A O 1
ATOM 615 N N . ASN A 1 80 ? 4.516 -3.072 -15.999 1.00 97.75 80 ASN A N 1
ATOM 616 C CA . ASN A 1 80 ? 5.451 -4.127 -15.614 1.00 97.75 80 ASN A CA 1
ATOM 617 C C . ASN A 1 80 ? 6.743 -4.095 -16.444 1.00 97.75 80 ASN A C 1
ATOM 619 O O . ASN A 1 80 ? 7.838 -4.216 -15.892 1.00 97.75 80 ASN A O 1
ATOM 623 N N . GLU A 1 81 ? 6.646 -3.897 -17.759 1.00 96.56 81 GLU A N 1
ATOM 624 C CA . GLU A 1 81 ? 7.818 -3.739 -18.627 1.00 96.56 81 GLU A CA 1
ATOM 625 C C . GLU A 1 81 ? 8.635 -2.489 -18.286 1.00 96.56 81 GLU A C 1
ATOM 627 O O . GLU A 1 81 ? 9.867 -2.545 -18.231 1.00 96.56 81 GLU A O 1
ATOM 632 N N . ASN A 1 82 ? 7.966 -1.373 -17.994 1.00 95.38 82 ASN A N 1
ATOM 633 C CA . ASN A 1 82 ? 8.621 -0.147 -17.548 1.00 95.38 82 ASN A CA 1
ATOM 634 C C . ASN A 1 82 ? 9.405 -0.379 -16.251 1.00 95.38 82 ASN A C 1
ATOM 636 O O . ASN A 1 82 ? 10.582 -0.024 -16.176 1.00 95.38 82 ASN A O 1
ATOM 640 N N . ILE A 1 83 ? 8.805 -1.052 -15.268 1.00 96.06 83 ILE A N 1
ATOM 641 C CA . ILE A 1 83 ? 9.467 -1.374 -13.999 1.00 96.06 83 ILE A CA 1
ATOM 642 C C . ILE A 1 83 ? 10.644 -2.329 -14.221 1.00 96.06 83 ILE A C 1
ATOM 644 O O . ILE A 1 83 ? 11.725 -2.074 -13.699 1.00 96.06 83 ILE A O 1
ATOM 648 N N . ARG A 1 84 ? 10.513 -3.370 -15.058 1.00 96.06 84 ARG A N 1
ATOM 649 C CA . ARG A 1 84 ? 11.640 -4.266 -15.400 1.00 96.06 84 ARG A CA 1
ATOM 650 C C . ARG A 1 84 ? 12.819 -3.516 -16.016 1.00 96.06 84 ARG A C 1
ATOM 652 O O . ARG A 1 84 ? 13.968 -3.829 -15.709 1.00 96.06 84 ARG A O 1
ATOM 659 N N . ARG A 1 85 ? 12.558 -2.547 -16.898 1.00 93.19 85 ARG A N 1
ATOM 660 C CA . ARG A 1 85 ? 13.606 -1.714 -17.511 1.00 93.19 85 ARG A CA 1
ATOM 661 C C . ARG A 1 85 ? 14.269 -0.807 -16.479 1.00 93.19 85 ARG A C 1
ATOM 663 O O . ARG A 1 85 ? 15.492 -0.719 -16.463 1.00 93.19 85 ARG A O 1
ATOM 670 N N . LEU A 1 86 ? 13.481 -0.184 -15.604 1.00 92.88 86 LEU A N 1
ATOM 671 C CA . LEU A 1 86 ? 13.990 0.675 -14.535 1.00 92.88 86 LEU A CA 1
ATOM 672 C C . LEU A 1 86 ? 14.821 -0.111 -13.514 1.00 92.88 86 LEU A C 1
ATOM 674 O O . LEU A 1 86 ? 15.891 0.352 -13.132 1.00 92.88 86 LEU A O 1
ATOM 678 N N . LEU A 1 87 ? 14.400 -1.322 -13.145 1.00 92.38 87 LEU A N 1
ATOM 679 C CA . LEU A 1 87 ? 15.153 -2.206 -12.248 1.00 92.38 87 LEU A CA 1
ATOM 680 C C . LEU A 1 87 ? 16.541 -2.578 -12.791 1.00 92.38 87 LEU A C 1
ATOM 682 O O . LEU A 1 87 ? 17.465 -2.773 -12.011 1.00 92.38 87 LEU A O 1
ATOM 686 N N . LYS A 1 88 ? 16.706 -2.650 -14.118 1.00 92.44 88 LYS A N 1
ATOM 687 C CA . LYS A 1 88 ? 18.002 -2.909 -14.773 1.00 92.44 88 LYS A CA 1
ATOM 688 C C . LYS A 1 88 ? 18.891 -1.664 -14.889 1.00 92.44 88 LYS A C 1
ATOM 690 O O . LYS A 1 88 ? 20.021 -1.773 -15.355 1.00 92.44 88 LYS A O 1
ATOM 695 N N . SER A 1 89 ? 18.376 -0.491 -14.531 1.00 90.00 89 SER A N 1
ATOM 696 C CA . SER A 1 89 ? 19.102 0.780 -14.577 1.00 90.00 89 SER A CA 1
ATOM 697 C C . SER A 1 89 ? 19.691 1.138 -13.209 1.00 90.00 89 SER A C 1
ATOM 699 O O . SER A 1 89 ? 19.341 0.537 -12.196 1.00 90.00 89 SER A O 1
ATOM 701 N N . GLU A 1 90 ? 20.512 2.188 -13.157 1.00 86.75 90 GLU A N 1
ATOM 702 C CA . GLU A 1 90 ? 21.048 2.753 -11.905 1.00 86.75 90 GLU A CA 1
ATOM 703 C C . GLU A 1 90 ? 19.958 3.230 -10.927 1.00 86.75 90 GLU A C 1
ATOM 705 O O . GLU A 1 90 ? 20.227 3.450 -9.750 1.00 86.75 90 GLU A O 1
ATOM 710 N N . LEU A 1 91 ? 18.720 3.392 -11.404 1.00 85.00 91 LEU A N 1
ATOM 711 C CA . LEU A 1 91 ? 17.595 3.858 -10.601 1.00 85.00 91 LEU A CA 1
ATOM 712 C C . LEU A 1 91 ? 16.823 2.720 -9.916 1.00 85.00 91 LEU A C 1
ATOM 714 O O . LEU A 1 91 ? 15.945 2.986 -9.095 1.00 85.00 91 LEU A O 1
ATOM 718 N N . GLY A 1 92 ? 17.136 1.459 -10.234 1.00 87.06 92 GLY A N 1
ATOM 719 C CA . GLY A 1 92 ? 16.397 0.292 -9.752 1.00 87.06 92 GLY A CA 1
ATOM 720 C C . GLY A 1 92 ? 16.337 0.186 -8.227 1.00 87.06 92 GLY A C 1
ATOM 721 O O . GLY A 1 92 ? 15.277 -0.105 -7.677 1.00 87.06 92 GLY A O 1
ATOM 722 N N . SER A 1 93 ? 17.437 0.507 -7.539 1.00 85.38 93 SER A N 1
ATOM 723 C CA . SER A 1 93 ? 17.532 0.465 -6.072 1.00 85.38 93 SER A CA 1
ATOM 724 C C . SER A 1 93 ? 16.629 1.475 -5.358 1.00 85.38 93 SER A C 1
ATOM 726 O O . SER A 1 93 ? 16.358 1.314 -4.174 1.00 85.38 93 SER A O 1
ATOM 728 N N . PHE A 1 94 ? 16.150 2.505 -6.059 1.00 88.69 94 PHE A N 1
ATOM 729 C CA . PHE A 1 94 ? 15.326 3.571 -5.481 1.00 88.69 94 PHE A CA 1
ATOM 730 C C . PHE A 1 94 ? 13.827 3.351 -5.680 1.00 88.69 94 PHE A C 1
ATOM 732 O O . PHE A 1 94 ? 13.029 4.077 -5.096 1.00 88.69 94 PHE A O 1
ATOM 739 N N . ILE A 1 95 ? 13.421 2.369 -6.492 1.00 91.44 95 ILE A N 1
ATOM 740 C CA . ILE A 1 95 ? 12.006 2.131 -6.809 1.00 91.44 95 ILE A CA 1
ATOM 741 C C . ILE A 1 95 ? 11.209 1.816 -5.542 1.00 91.44 95 ILE A C 1
ATOM 743 O O . ILE A 1 95 ? 10.158 2.416 -5.325 1.00 91.44 95 ILE A O 1
ATOM 747 N N . THR A 1 96 ? 11.712 0.907 -4.701 1.00 92.81 96 THR A N 1
ATOM 748 C CA . THR A 1 96 ? 11.047 0.507 -3.452 1.00 92.81 96 THR A CA 1
ATOM 749 C C . THR A 1 96 ? 10.931 1.683 -2.483 1.00 92.81 96 THR A C 1
ATOM 751 O O . THR A 1 96 ? 9.849 1.940 -1.961 1.00 92.81 96 THR A O 1
ATOM 754 N N . ASP A 1 97 ? 12.018 2.438 -2.301 1.00 91.44 97 ASP A N 1
ATOM 755 C CA . ASP A 1 97 ? 12.052 3.611 -1.421 1.00 91.44 97 ASP A CA 1
ATOM 756 C C . ASP A 1 97 ? 11.081 4.702 -1.894 1.00 91.44 97 ASP A C 1
ATOM 758 O O . ASP A 1 97 ? 10.276 5.213 -1.117 1.00 91.44 97 ASP A O 1
ATOM 762 N N . TYR A 1 98 ? 11.074 5.004 -3.196 1.00 91.44 98 TYR A N 1
ATOM 763 C CA . TYR A 1 98 ? 10.154 5.982 -3.769 1.00 91.44 98 TYR A CA 1
ATOM 764 C C . TYR A 1 98 ? 8.699 5.508 -3.662 1.00 91.44 98 TYR A C 1
ATOM 766 O O . TYR A 1 98 ? 7.813 6.297 -3.327 1.00 91.44 98 TYR A O 1
ATOM 774 N N . PHE A 1 99 ? 8.428 4.224 -3.922 1.00 94.75 99 PHE A N 1
ATOM 775 C CA . PHE A 1 99 ? 7.098 3.655 -3.723 1.00 94.75 99 PHE A CA 1
ATOM 776 C C . PHE A 1 99 ? 6.629 3.867 -2.281 1.00 94.75 99 PHE A C 1
ATOM 778 O O . PHE A 1 99 ? 5.558 4.437 -2.089 1.00 94.75 99 PHE A O 1
ATOM 785 N N . GLN A 1 100 ? 7.439 3.493 -1.289 1.00 94.81 100 GLN A N 1
ATOM 786 C CA . GLN A 1 100 ? 7.095 3.617 0.126 1.00 94.81 100 GLN A CA 1
ATOM 787 C C . GLN A 1 100 ? 6.919 5.081 0.558 1.00 94.81 100 GLN A C 1
ATOM 789 O O . GLN A 1 100 ? 5.868 5.457 1.077 1.00 94.81 100 GLN A O 1
ATOM 794 N N . ASN A 1 101 ? 7.927 5.918 0.312 1.00 93.06 101 ASN A N 1
ATOM 795 C CA . ASN A 1 101 ? 8.022 7.254 0.901 1.00 93.06 101 ASN A CA 1
ATOM 796 C C . ASN A 1 101 ? 7.265 8.337 0.125 1.00 93.06 101 ASN A C 1
ATOM 798 O O . ASN A 1 101 ? 6.983 9.395 0.684 1.00 93.06 101 ASN A O 1
ATOM 802 N N . GLN A 1 102 ? 6.954 8.114 -1.156 1.00 91.69 102 GLN A N 1
ATOM 803 C CA . GLN A 1 102 ? 6.282 9.112 -1.996 1.00 91.69 102 GLN A CA 1
ATOM 804 C C . GLN A 1 102 ? 4.896 8.651 -2.427 1.00 91.69 102 GLN A C 1
ATOM 806 O O . GLN A 1 102 ? 3.917 9.358 -2.196 1.00 91.69 102 GLN A O 1
ATOM 811 N N . LEU A 1 103 ? 4.793 7.484 -3.069 1.00 95.44 103 LEU A N 1
ATOM 812 C CA . LEU A 1 103 ? 3.532 7.055 -3.678 1.00 95.44 103 LEU A CA 1
ATOM 813 C C . LEU A 1 103 ? 2.553 6.525 -2.630 1.00 95.44 103 LEU A C 1
ATOM 815 O O . LEU A 1 103 ? 1.444 7.042 -2.503 1.00 95.44 103 LEU A O 1
ATOM 819 N N . LEU A 1 104 ? 2.988 5.526 -1.865 1.00 97.62 104 LEU A N 1
ATOM 820 C CA . LEU A 1 104 ? 2.206 4.884 -0.820 1.00 97.62 104 LEU A CA 1
ATOM 821 C C . LEU A 1 104 ? 1.893 5.872 0.303 1.00 97.62 104 LEU A C 1
ATOM 823 O O . LEU A 1 104 ? 0.724 6.054 0.627 1.00 97.62 104 LEU A O 1
ATOM 827 N N . ALA A 1 105 ? 2.906 6.561 0.841 1.00 96.38 105 ALA A N 1
ATOM 828 C CA . ALA A 1 105 ? 2.705 7.536 1.912 1.00 96.38 105 ALA A CA 1
ATOM 829 C C . ALA A 1 105 ? 1.662 8.603 1.542 1.00 96.38 105 ALA A C 1
ATOM 831 O O . ALA A 1 105 ? 0.746 8.870 2.315 1.00 96.38 105 ALA A O 1
ATOM 832 N N . LYS A 1 106 ? 1.739 9.171 0.331 1.00 95.75 106 LYS A N 1
ATOM 833 C CA . LYS A 1 106 ? 0.768 10.172 -0.131 1.00 95.75 106 LYS A CA 1
ATOM 834 C C . LYS A 1 106 ? -0.635 9.591 -0.320 1.00 95.75 106 LYS A C 1
ATOM 836 O O . LYS A 1 106 ? -1.608 10.253 0.032 1.00 95.75 106 LYS A O 1
ATOM 841 N N . GLY A 1 107 ? -0.744 8.385 -0.877 1.00 97.00 107 GLY A N 1
ATOM 842 C CA . GLY A 1 107 ? -2.026 7.703 -1.063 1.00 97.00 107 GLY A CA 1
ATOM 843 C C . GLY A 1 107 ? -2.718 7.373 0.261 1.00 97.00 107 GLY A C 1
ATOM 844 O O . GLY A 1 107 ? -3.916 7.597 0.408 1.00 97.00 107 GLY A O 1
ATOM 845 N N . LEU A 1 108 ? -1.951 6.923 1.252 1.00 97.56 108 LEU A N 1
ATOM 846 C CA . LEU A 1 108 ? -2.462 6.606 2.584 1.00 97.56 108 LEU A CA 1
ATOM 847 C C . LEU A 1 108 ? -2.828 7.851 3.390 1.00 97.56 108 LEU A C 1
ATOM 849 O O . LEU A 1 108 ? -3.858 7.844 4.051 1.00 97.56 108 LEU A O 1
ATOM 853 N N . LEU A 1 109 ? -2.055 8.938 3.296 1.00 95.75 109 LEU A N 1
ATOM 854 C CA . LEU A 1 109 ? -2.429 10.214 3.920 1.00 95.75 109 LEU A CA 1
ATOM 855 C C . LEU A 1 109 ? -3.765 10.739 3.380 1.00 95.75 109 LEU A C 1
ATOM 857 O O . LEU A 1 109 ? -4.575 11.241 4.149 1.00 95.75 109 LEU A O 1
ATOM 861 N N . PHE A 1 110 ? -4.024 10.571 2.081 1.00 94.94 110 PHE A N 1
ATOM 862 C CA . PHE A 1 110 ? -5.323 10.907 1.497 1.00 94.94 110 PHE A CA 1
ATOM 863 C C . PHE A 1 110 ? -6.464 10.056 2.083 1.00 94.94 110 PHE A C 1
ATOM 865 O O . PHE A 1 110 ? -7.541 10.574 2.364 1.00 94.94 110 PHE A O 1
ATOM 872 N N . MET A 1 111 ? -6.241 8.756 2.297 1.00 95.56 111 MET A N 1
ATOM 873 C CA . MET A 1 111 ? -7.227 7.875 2.938 1.00 95.56 111 MET A CA 1
ATOM 874 C C . MET A 1 111 ? -7.453 8.241 4.408 1.00 95.56 111 MET A C 1
ATOM 876 O O . MET A 1 111 ? -8.591 8.286 4.864 1.00 95.56 111 MET A O 1
ATOM 880 N N . GLU A 1 112 ? -6.384 8.543 5.139 1.00 95.38 112 GLU A N 1
ATOM 881 C CA . GLU A 1 112 ? -6.456 8.961 6.536 1.00 95.38 112 GLU A CA 1
ATOM 882 C C . GLU A 1 112 ? -7.219 10.276 6.712 1.00 95.38 112 GLU A C 1
ATOM 884 O O . GLU A 1 112 ? -8.058 10.387 7.607 1.00 95.38 112 GLU A O 1
ATOM 889 N N . GLU A 1 113 ? -7.001 11.238 5.814 1.00 94.44 113 GLU A N 1
ATOM 890 C CA . GLU A 1 113 ? -7.736 12.500 5.790 1.00 94.44 113 GLU A CA 1
ATOM 891 C C . GLU A 1 113 ? -9.242 12.265 5.610 1.00 94.44 113 GLU A C 1
ATOM 893 O O . GLU A 1 113 ? -10.040 12.870 6.324 1.00 94.44 113 GLU A O 1
ATOM 898 N N . LYS A 1 114 ? -9.648 11.320 4.748 1.00 92.56 114 LYS A N 1
ATOM 899 C CA . LYS A 1 114 ? -11.067 10.947 4.606 1.00 92.56 114 LYS A CA 1
ATOM 900 C C . LYS A 1 114 ? -11.671 10.430 5.913 1.00 92.56 114 LYS A C 1
ATOM 902 O O . LYS A 1 114 ? -12.792 10.807 6.228 1.00 92.56 114 LYS A O 1
ATOM 907 N N . VAL A 1 115 ? -10.944 9.611 6.679 1.00 93.44 115 VAL A N 1
ATOM 908 C CA . VAL A 1 115 ? -11.425 9.106 7.981 1.00 93.44 115 VAL A CA 1
ATOM 909 C C . VAL A 1 115 ? -11.496 10.227 9.020 1.00 93.44 115 VAL A C 1
ATOM 911 O O . VAL A 1 115 ? -12.387 10.244 9.863 1.00 93.44 115 VAL A O 1
ATOM 914 N N . LYS A 1 116 ? -10.554 11.176 8.995 1.00 90.94 116 LYS A N 1
ATOM 915 C CA . LYS A 1 116 ? -10.536 12.325 9.916 1.00 90.94 116 LYS A CA 1
ATOM 916 C C . LYS A 1 116 ? -11.698 13.297 9.727 1.00 90.94 116 LYS A C 1
ATOM 918 O O . LYS A 1 116 ? -12.034 13.992 10.677 1.00 90.94 116 LYS A O 1
ATOM 923 N N . LEU A 1 117 ? -12.268 13.380 8.526 1.00 89.94 117 LEU A N 1
ATOM 924 C CA . LEU A 1 117 ? -13.413 14.252 8.244 1.00 89.94 117 LEU A CA 1
ATOM 925 C C . LEU A 1 117 ? -14.724 13.745 8.865 1.00 89.94 117 LEU A C 1
ATOM 927 O O . LEU A 1 117 ? -15.711 14.477 8.863 1.00 89.94 117 LEU A O 1
ATOM 931 N N . CYS A 1 118 ? -14.738 12.516 9.383 1.00 86.88 118 CYS A N 1
ATOM 932 C CA . CYS A 1 118 ? -15.885 11.910 10.044 1.00 86.88 118 CYS A CA 1
ATOM 933 C C . CYS A 1 118 ? -15.742 12.000 11.569 1.00 86.88 118 CYS A C 1
ATOM 935 O O . CYS A 1 118 ? -14.651 11.815 12.115 1.00 86.88 118 CYS A O 1
ATOM 937 N N . GLU A 1 119 ? -16.854 12.243 12.260 1.00 81.12 119 GLU A N 1
ATOM 938 C CA . GLU A 1 119 ? -16.916 12.339 13.721 1.00 81.12 119 GLU A CA 1
ATOM 939 C C . GLU A 1 119 ? -17.792 11.219 14.300 1.00 81.12 119 GLU A C 1
ATOM 941 O O . GLU A 1 119 ? -18.710 10.733 13.645 1.00 81.12 119 GLU A O 1
ATOM 946 N N . GLY A 1 120 ? -17.522 10.815 15.544 1.00 74.75 120 GLY A N 1
ATOM 947 C CA . GLY A 1 120 ? -18.345 9.831 16.255 1.00 74.75 120 GLY A CA 1
ATOM 948 C C . GLY A 1 120 ? -18.256 8.406 15.695 1.00 74.75 120 GLY A C 1
ATOM 949 O O . GLY A 1 120 ? -17.185 7.958 15.282 1.00 74.75 120 GLY A O 1
ATOM 950 N N . GLU A 1 121 ? -19.381 7.685 15.735 1.00 72.06 121 GLU A N 1
ATOM 951 C CA . GLU A 1 121 ? -19.480 6.273 15.327 1.00 72.06 121 GLU A CA 1
ATOM 952 C C . GLU A 1 121 ? -19.267 6.081 13.813 1.00 72.06 121 GLU A C 1
ATOM 954 O O . GLU A 1 121 ? -18.609 5.118 13.414 1.00 72.06 121 GLU A O 1
ATOM 959 N N . ASP A 1 122 ? -19.666 7.059 12.988 1.00 84.44 122 ASP A N 1
ATOM 960 C CA . ASP A 1 122 ? -19.485 7.052 11.524 1.00 84.44 122 ASP A CA 1
ATOM 961 C C . ASP A 1 122 ? -18.009 6.889 11.113 1.00 84.44 122 ASP A C 1
ATOM 963 O O . ASP A 1 122 ? -17.689 6.407 10.024 1.00 84.44 122 ASP A O 1
ATOM 967 N N . ARG A 1 123 ? -17.072 7.271 11.991 1.00 88.88 123 ARG A N 1
ATOM 968 C CA . ARG A 1 123 ? -15.632 7.151 11.740 1.00 88.88 123 ARG A CA 1
ATOM 969 C C . ARG A 1 123 ? -15.180 5.698 11.602 1.00 88.88 123 ARG A C 1
ATOM 971 O O . ARG A 1 123 ? -14.262 5.424 10.828 1.00 88.88 123 ARG A O 1
ATOM 978 N N . ILE A 1 124 ? -15.803 4.775 12.337 1.00 89.94 124 ILE A N 1
ATOM 979 C CA . ILE A 1 124 ? -15.493 3.342 12.254 1.00 89.94 124 ILE A CA 1
ATOM 980 C C . ILE A 1 124 ? -16.073 2.734 10.983 1.00 89.94 124 ILE A C 1
ATOM 982 O O . ILE A 1 124 ? -15.380 1.955 10.329 1.00 89.94 124 ILE A O 1
ATOM 986 N N . ASP A 1 125 ? -17.279 3.135 10.593 1.00 90.38 125 ASP A N 1
ATOM 987 C CA . ASP A 1 125 ? -17.895 2.672 9.350 1.00 90.38 125 ASP A CA 1
ATOM 988 C C . ASP A 1 125 ? -17.091 3.146 8.132 1.00 90.38 125 ASP A C 1
ATOM 990 O O . ASP A 1 125 ? -16.721 2.346 7.274 1.00 90.38 125 ASP A O 1
ATOM 994 N N . VAL A 1 126 ? -16.680 4.417 8.108 1.00 93.62 126 VAL A N 1
ATOM 995 C CA . VAL A 1 126 ? -15.836 4.956 7.030 1.00 93.62 126 VAL A CA 1
ATOM 996 C C . VAL A 1 126 ? -14.450 4.309 7.008 1.00 93.62 126 VAL A C 1
ATOM 998 O O . VAL A 1 126 ? -13.919 4.030 5.930 1.00 93.62 126 VAL A O 1
ATOM 1001 N N . LEU A 1 127 ? -13.853 4.025 8.171 1.00 95.19 127 LEU A N 1
ATOM 1002 C CA . LEU A 1 127 ? -12.602 3.263 8.226 1.00 95.19 127 LEU A CA 1
ATOM 1003 C C . LEU A 1 127 ? -12.787 1.843 7.676 1.00 95.19 127 LEU A C 1
ATOM 1005 O O . LEU A 1 127 ? -11.920 1.368 6.944 1.00 95.19 127 LEU A O 1
ATOM 1009 N N . SER A 1 128 ? -13.906 1.192 8.000 1.00 94.81 128 SER A N 1
ATOM 1010 C CA . SER A 1 128 ? -14.266 -0.136 7.500 1.00 94.81 128 SER A CA 1
ATOM 1011 C C . SER A 1 128 ? -14.364 -0.138 5.973 1.00 94.81 128 SER A C 1
ATOM 1013 O O . SER A 1 128 ? -13.724 -0.960 5.321 1.00 94.81 128 SER A O 1
ATOM 1015 N N . GLU A 1 129 ? -15.084 0.822 5.390 1.00 95.62 129 GLU A N 1
ATOM 1016 C CA . GLU A 1 129 ? -15.219 0.963 3.935 1.00 95.62 129 GLU A CA 1
ATOM 1017 C C . GLU A 1 129 ? -13.878 1.240 3.243 1.00 95.62 129 GLU A C 1
ATOM 1019 O O . GLU A 1 129 ? -13.556 0.643 2.211 1.00 95.62 129 GLU A O 1
ATOM 1024 N N . ILE A 1 130 ? -13.069 2.141 3.812 1.00 96.81 130 ILE A N 1
ATOM 1025 C CA . ILE A 1 130 ? -11.740 2.468 3.281 1.00 96.81 130 ILE A CA 1
ATOM 1026 C C . ILE A 1 130 ? -10.830 1.247 3.329 1.00 96.81 130 ILE A C 1
ATOM 1028 O O . ILE A 1 130 ? -10.110 0.993 2.362 1.00 96.81 130 ILE A O 1
ATOM 1032 N N . TRP A 1 131 ? -10.862 0.491 4.425 1.00 97.81 131 TRP A N 1
ATOM 1033 C CA . TRP A 1 131 ? -10.098 -0.737 4.549 1.00 97.81 131 TRP A CA 1
ATOM 1034 C C . TRP A 1 131 ? -10.533 -1.783 3.521 1.00 97.81 131 TRP A C 1
ATOM 1036 O O . TRP A 1 131 ? -9.672 -2.341 2.842 1.00 97.81 131 TRP A O 1
ATOM 1046 N N . ASP A 1 132 ? -11.836 -2.009 3.348 1.00 97.88 132 ASP A N 1
ATOM 1047 C CA . ASP A 1 132 ? -12.345 -2.995 2.395 1.00 97.88 132 ASP A CA 1
ATOM 1048 C C . ASP A 1 132 ? -11.904 -2.665 0.965 1.00 97.88 132 ASP A C 1
ATOM 1050 O O . ASP A 1 132 ? -11.332 -3.518 0.279 1.00 97.88 132 ASP A O 1
ATOM 1054 N N . HIS A 1 133 ? -12.059 -1.411 0.532 1.00 97.50 133 HIS A N 1
ATOM 1055 C CA . HIS A 1 133 ? -11.585 -0.969 -0.782 1.00 97.50 133 HIS A CA 1
ATOM 1056 C C . HIS A 1 133 ? -10.053 -1.044 -0.904 1.00 97.50 133 HIS A C 1
ATOM 1058 O O . HIS A 1 133 ? -9.515 -1.497 -1.921 1.00 97.50 133 HIS A O 1
ATOM 1064 N N . TYR A 1 134 ? -9.323 -0.637 0.138 1.00 98.25 134 TYR A N 1
ATOM 1065 C CA . TYR A 1 134 ? -7.865 -0.700 0.137 1.00 98.25 134 TYR A CA 1
ATOM 1066 C C . TYR A 1 134 ? -7.370 -2.140 -0.003 1.00 98.25 134 TYR A C 1
ATOM 1068 O O . TYR A 1 134 ? -6.515 -2.427 -0.839 1.00 98.25 134 TYR A O 1
ATOM 1076 N N . PHE A 1 135 ? -7.915 -3.056 0.792 1.00 98.06 135 PHE A N 1
ATOM 1077 C CA . PHE A 1 135 ? -7.457 -4.434 0.873 1.00 98.06 135 PHE A CA 1
ATOM 1078 C C . PHE A 1 135 ? -7.854 -5.271 -0.349 1.00 98.06 135 PHE A C 1
ATOM 1080 O O . PHE A 1 135 ? -7.086 -6.143 -0.761 1.00 98.06 135 PHE A O 1
ATOM 1087 N N . THR A 1 136 ? -9.028 -5.014 -0.932 1.00 97.19 136 THR A N 1
ATOM 1088 C CA . THR A 1 136 ? -9.569 -5.812 -2.047 1.00 97.19 136 THR A CA 1
ATOM 1089 C C . THR A 1 136 ? -9.229 -5.254 -3.426 1.00 97.19 136 THR A C 1
ATOM 1091 O O . THR A 1 136 ? -9.051 -6.040 -4.356 1.00 97.19 136 THR A O 1
ATOM 1094 N N . GLU A 1 137 ? -9.068 -3.934 -3.570 1.00 97.00 137 GLU A N 1
ATOM 1095 C CA . GLU A 1 137 ? -8.818 -3.303 -4.872 1.00 97.00 137 GLU A CA 1
ATOM 1096 C C . GLU A 1 137 ? -7.448 -2.627 -4.945 1.00 97.00 137 GLU A C 1
ATOM 1098 O O . GLU A 1 137 ? -6.626 -2.975 -5.801 1.00 97.00 137 GLU A O 1
ATOM 1103 N N . THR A 1 138 ? -7.160 -1.689 -4.034 1.00 98.12 138 THR A N 1
ATOM 1104 C CA . THR A 1 138 ? -5.927 -0.879 -4.096 1.00 98.12 138 THR A CA 1
ATOM 1105 C C . THR A 1 138 ? -4.686 -1.760 -3.946 1.00 98.12 138 THR A C 1
ATOM 1107 O O . THR A 1 138 ? -3.822 -1.783 -4.822 1.00 98.12 138 THR A O 1
ATOM 1110 N N . LEU A 1 139 ? -4.597 -2.517 -2.852 1.00 98.19 139 LEU A N 1
ATOM 1111 C CA . LEU A 1 139 ? -3.437 -3.324 -2.494 1.00 98.19 139 LEU A CA 1
ATOM 1112 C C . LEU A 1 139 ? -3.119 -4.390 -3.558 1.00 98.19 139 LEU A C 1
ATOM 1114 O O . LEU A 1 139 ? -1.974 -4.412 -4.017 1.00 98.19 139 LEU A O 1
ATOM 1118 N N . PRO A 1 140 ? -4.070 -5.224 -4.029 1.00 98.19 140 PRO A N 1
ATOM 1119 C CA . PRO A 1 140 ? -3.797 -6.179 -5.101 1.00 98.19 140 PRO A CA 1
ATOM 1120 C C . PRO A 1 140 ? -3.341 -5.505 -6.397 1.00 98.19 140 PRO A C 1
ATOM 1122 O O . PRO A 1 140 ? -2.444 -6.016 -7.068 1.00 98.19 140 PRO A O 1
ATOM 1125 N N . THR A 1 141 ? -3.886 -4.331 -6.727 1.00 98.19 141 THR A N 1
ATOM 1126 C CA . THR A 1 141 ? -3.472 -3.584 -7.922 1.00 98.19 141 THR A CA 1
ATOM 1127 C C . THR A 1 141 ? -2.049 -3.044 -7.783 1.00 98.19 141 THR A C 1
ATOM 1129 O O . THR A 1 141 ? -1.251 -3.183 -8.710 1.00 98.19 141 THR A O 1
ATOM 1132 N N . LEU A 1 142 ? -1.673 -2.508 -6.616 1.00 98.25 142 LEU A N 1
ATOM 1133 C CA . LEU A 1 142 ? -0.289 -2.110 -6.336 1.00 98.25 142 LEU A CA 1
ATOM 1134 C C . LEU A 1 142 ? 0.662 -3.311 -6.411 1.00 98.25 142 LEU A C 1
ATOM 1136 O O . LEU A 1 142 ? 1.716 -3.220 -7.040 1.00 98.25 142 LEU A O 1
ATOM 1140 N N . GLN A 1 143 ? 0.278 -4.453 -5.831 1.00 97.88 143 GLN A N 1
ATOM 1141 C CA . GLN A 1 143 ? 1.051 -5.693 -5.936 1.00 97.88 143 GLN A CA 1
ATOM 1142 C C . GLN A 1 143 ? 1.231 -6.125 -7.398 1.00 97.88 143 GLN A C 1
ATOM 1144 O O . GLN A 1 143 ? 2.315 -6.569 -7.769 1.00 97.88 143 GLN A O 1
ATOM 1149 N N . ALA A 1 144 ? 0.199 -5.977 -8.232 1.00 97.81 144 ALA A N 1
ATOM 1150 C CA . ALA A 1 144 ? 0.259 -6.327 -9.645 1.00 97.81 144 ALA A CA 1
ATOM 1151 C C . ALA A 1 144 ? 1.180 -5.389 -10.438 1.00 97.81 144 ALA A C 1
ATOM 1153 O O . ALA A 1 144 ? 1.979 -5.871 -11.241 1.00 97.81 144 ALA A O 1
ATOM 1154 N N . ILE A 1 145 ? 1.091 -4.073 -10.206 1.00 97.88 145 ILE A N 1
ATOM 1155 C CA . ILE A 1 145 ? 1.952 -3.069 -10.852 1.00 97.88 145 ILE A CA 1
ATOM 1156 C C . ILE A 1 145 ? 3.415 -3.325 -10.490 1.00 97.88 145 ILE A C 1
ATOM 1158 O O . ILE A 1 145 ? 4.273 -3.335 -11.364 1.00 97.88 145 ILE A O 1
ATOM 1162 N N . PHE A 1 146 ? 3.713 -3.557 -9.212 1.00 97.62 146 PHE A N 1
ATOM 1163 C CA . PHE A 1 146 ? 5.083 -3.736 -8.729 1.00 97.62 146 PHE A CA 1
ATOM 1164 C C . PHE A 1 146 ? 5.541 -5.197 -8.679 1.00 97.62 146 PHE A C 1
ATOM 1166 O O . PHE A 1 146 ? 6.587 -5.488 -8.104 1.00 97.62 146 PHE A O 1
ATOM 1173 N N . TYR A 1 147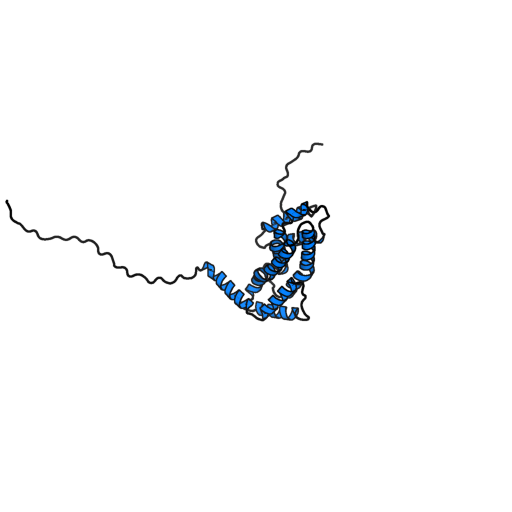 ? 4.825 -6.116 -9.330 1.00 96.94 147 TYR A N 1
ATOM 1174 C CA . TYR A 1 147 ? 5.182 -7.537 -9.393 1.00 96.94 147 TYR A CA 1
ATOM 1175 C C . TYR A 1 147 ? 6.656 -7.822 -9.775 1.00 96.94 147 TYR A C 1
ATOM 1177 O O . TYR A 1 147 ? 7.240 -8.752 -9.211 1.00 96.94 147 TYR A O 1
ATOM 1185 N N . PRO A 1 148 ? 7.305 -7.059 -10.685 1.00 96.88 148 PRO A N 1
ATOM 1186 C CA . PRO A 1 148 ? 8.706 -7.286 -11.034 1.00 96.88 148 PRO A CA 1
ATOM 1187 C C . PRO A 1 148 ? 9.703 -6.933 -9.921 1.00 96.88 148 PRO A C 1
ATOM 1189 O O . PRO A 1 148 ? 10.864 -7.329 -10.016 1.00 96.88 148 PRO A O 1
ATOM 1192 N N . VAL A 1 149 ? 9.289 -6.182 -8.895 1.00 94.69 149 VAL A N 1
ATOM 1193 C CA . VAL A 1 149 ? 10.134 -5.817 -7.751 1.00 94.69 149 VAL A CA 1
ATOM 1194 C C . VAL A 1 149 ? 10.188 -7.005 -6.788 1.00 94.69 149 VAL A C 1
ATOM 1196 O O . VAL A 1 149 ? 9.307 -7.195 -5.953 1.00 94.69 149 VAL A O 1
ATOM 1199 N N . GLN A 1 150 ? 11.221 -7.834 -6.928 1.00 90.75 150 GLN A N 1
ATOM 1200 C CA . GLN A 1 150 ? 11.431 -9.050 -6.133 1.00 90.75 150 GLN A CA 1
ATOM 1201 C C . GLN A 1 150 ? 12.787 -9.018 -5.414 1.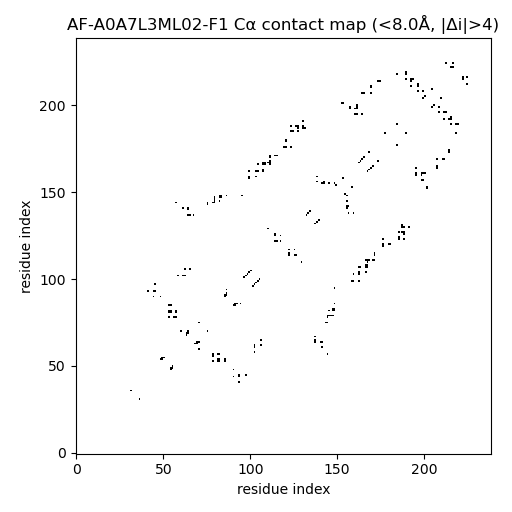00 90.75 150 GLN A C 1
ATOM 1203 O O . GLN A 1 150 ? 13.663 -8.223 -5.756 1.00 90.75 150 GLN A O 1
ATOM 1208 N N . GLY A 1 151 ? 12.955 -9.879 -4.405 1.00 85.75 151 GLY A N 1
ATOM 1209 C CA . GLY A 1 151 ? 14.212 -10.011 -3.653 1.00 85.75 151 GLY A CA 1
ATOM 1210 C C . GLY A 1 151 ? 14.523 -8.847 -2.707 1.00 85.75 151 GLY A C 1
ATOM 1211 O O . GLY A 1 151 ? 15.668 -8.689 -2.297 1.00 85.75 151 GLY A O 1
ATOM 1212 N N . GLN A 1 152 ? 13.524 -8.022 -2.389 1.00 87.81 152 GLN A N 1
ATOM 1213 C CA . GLN A 1 152 ? 13.616 -7.006 -1.340 1.00 87.81 152 GLN A CA 1
ATOM 1214 C C . GLN A 1 152 ? 13.419 -7.653 0.039 1.00 87.81 152 GLN A C 1
ATOM 1216 O O . GLN A 1 152 ? 12.823 -8.725 0.135 1.00 87.81 152 GLN A O 1
ATOM 1221 N N . GLU A 1 153 ? 13.878 -6.983 1.098 1.00 89.38 153 GLU A N 1
ATOM 1222 C CA . GLU A 1 153 ? 13.671 -7.421 2.489 1.00 89.38 153 GLU A CA 1
ATOM 1223 C C . GLU A 1 153 ? 12.180 -7.538 2.840 1.00 89.38 153 GLU A C 1
ATOM 1225 O O . GLU A 1 153 ? 11.759 -8.506 3.469 1.00 89.38 153 GLU A O 1
ATOM 1230 N N . LEU A 1 154 ? 11.372 -6.587 2.357 1.00 92.44 154 LEU A N 1
ATOM 1231 C CA . LEU A 1 154 ? 9.919 -6.599 2.475 1.00 92.44 154 LEU A CA 1
ATOM 1232 C C . LEU A 1 154 ? 9.260 -6.641 1.097 1.00 92.44 154 LEU A C 1
ATOM 1234 O O . LEU A 1 154 ? 9.648 -5.936 0.164 1.00 92.44 154 LEU A O 1
ATOM 1238 N N . THR A 1 155 ? 8.205 -7.442 0.981 1.00 95.12 155 THR A N 1
ATOM 1239 C CA . THR A 1 155 ? 7.345 -7.450 -0.206 1.00 95.12 155 THR A CA 1
ATOM 1240 C C . THR A 1 155 ? 6.525 -6.161 -0.296 1.00 95.12 155 THR A C 1
ATOM 1242 O O . THR A 1 155 ? 6.194 -5.549 0.719 1.00 95.12 155 THR A O 1
ATOM 1245 N N . ILE A 1 156 ? 6.089 -5.795 -1.507 1.00 96.81 156 ILE A N 1
ATOM 1246 C CA . ILE A 1 156 ? 5.171 -4.661 -1.738 1.00 96.81 156 ILE A CA 1
ATOM 1247 C C . ILE A 1 156 ? 3.933 -4.750 -0.841 1.00 96.81 156 ILE A C 1
ATOM 1249 O O . ILE A 1 156 ? 3.475 -3.741 -0.313 1.00 96.81 156 ILE A O 1
ATOM 1253 N N . ARG A 1 157 ? 3.428 -5.970 -0.618 1.00 97.44 157 ARG A N 1
ATOM 1254 C CA . ARG A 1 157 ? 2.304 -6.220 0.283 1.00 97.44 157 ARG A CA 1
ATOM 1255 C C . ARG A 1 157 ? 2.621 -5.829 1.721 1.00 97.44 157 ARG A C 1
ATOM 1257 O O . ARG A 1 157 ? 1.835 -5.118 2.332 1.00 97.44 157 ARG A O 1
ATOM 1264 N N . GLN A 1 158 ? 3.748 -6.294 2.254 1.00 96.50 158 GLN A N 1
ATOM 1265 C CA . GLN A 1 158 ? 4.153 -5.988 3.627 1.00 96.50 158 GLN A CA 1
ATOM 1266 C C . GLN A 1 158 ? 4.393 -4.488 3.803 1.00 96.50 158 GLN A C 1
ATOM 1268 O O . GLN A 1 158 ? 3.872 -3.911 4.749 1.00 96.50 158 GLN A O 1
ATOM 1273 N N . ILE A 1 159 ? 5.078 -3.841 2.853 1.00 96.56 159 ILE A N 1
ATOM 1274 C CA . ILE A 1 159 ? 5.307 -2.387 2.865 1.00 96.56 159 ILE A CA 1
ATOM 1275 C C . ILE A 1 159 ? 3.971 -1.631 2.896 1.00 96.56 159 ILE A C 1
ATOM 1277 O O . ILE A 1 159 ? 3.782 -0.727 3.705 1.00 96.56 159 ILE A O 1
ATOM 1281 N N . ALA A 1 160 ? 3.023 -2.023 2.044 1.00 97.94 160 ALA A N 1
ATOM 1282 C CA . ALA A 1 160 ? 1.708 -1.402 1.954 1.00 97.94 160 ALA A CA 1
ATOM 1283 C C . ALA A 1 160 ? 0.851 -1.610 3.218 1.00 97.94 160 ALA A C 1
ATOM 1285 O O . ALA A 1 160 ? 0.146 -0.693 3.639 1.00 97.94 160 ALA A O 1
ATOM 1286 N N . LEU A 1 161 ? 0.914 -2.790 3.842 1.00 97.88 161 LEU A N 1
ATOM 1287 C CA . LEU A 1 161 ? 0.196 -3.086 5.087 1.00 97.88 161 LEU A CA 1
ATOM 1288 C C . LEU A 1 161 ? 0.804 -2.347 6.289 1.00 97.88 161 LEU A C 1
ATOM 1290 O O . LEU A 1 161 ? 0.062 -1.718 7.039 1.00 97.88 161 LEU A O 1
ATOM 1294 N N . LEU A 1 162 ? 2.135 -2.336 6.428 1.00 95.88 162 LEU A N 1
ATOM 1295 C CA . LEU A 1 162 ? 2.828 -1.542 7.454 1.00 95.88 162 LEU A CA 1
ATOM 1296 C C . LEU A 1 162 ? 2.516 -0.051 7.300 1.00 95.88 162 LEU A C 1
ATOM 1298 O O . LEU A 1 162 ? 2.157 0.613 8.267 1.00 95.88 162 LEU A O 1
ATOM 1302 N N . GLY A 1 163 ? 2.553 0.458 6.065 1.00 96.19 163 GLY A N 1
ATOM 1303 C CA . GLY A 1 163 ? 2.167 1.835 5.777 1.00 96.19 163 GLY A CA 1
ATOM 1304 C C . GLY A 1 163 ? 0.737 2.138 6.225 1.00 96.19 163 GLY A C 1
ATOM 1305 O O . GLY A 1 163 ? 0.510 3.163 6.863 1.00 96.19 163 GLY A O 1
ATOM 1306 N N . PHE A 1 164 ? -0.228 1.260 5.926 1.00 97.62 164 PHE A N 1
ATOM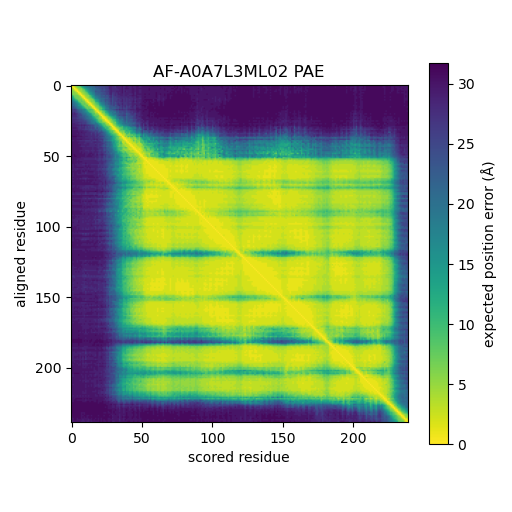 1307 C CA . PHE A 1 164 ? -1.622 1.464 6.336 1.00 97.62 164 PHE A CA 1
ATOM 1308 C C . PHE A 1 164 ? -1.759 1.493 7.864 1.00 97.62 164 PHE A C 1
ATOM 1310 O O . PHE A 1 164 ? -2.418 2.383 8.404 1.00 97.62 164 PHE A O 1
ATOM 1317 N N . ARG A 1 165 ? -1.093 0.568 8.570 1.00 95.50 165 ARG A N 1
ATOM 1318 C CA . ARG A 1 165 ? -1.040 0.557 10.039 1.00 95.50 165 ARG A CA 1
ATOM 1319 C C . ARG A 1 165 ? -0.540 1.902 10.577 1.00 95.50 165 ARG A C 1
ATOM 1321 O O . ARG A 1 165 ? -1.223 2.538 11.375 1.00 95.50 165 ARG A O 1
ATOM 1328 N N . ASP A 1 166 ? 0.614 2.358 10.101 1.00 94.69 166 ASP A N 1
ATOM 1329 C CA . ASP A 1 166 ? 1.324 3.497 10.694 1.00 94.69 166 ASP A CA 1
ATOM 1330 C C . ASP A 1 166 ? 0.731 4.856 10.314 1.00 94.69 166 ASP A C 1
ATOM 1332 O O . ASP A 1 166 ? 0.712 5.793 11.120 1.00 94.69 166 ASP A O 1
ATOM 1336 N N . LEU A 1 167 ? 0.271 4.981 9.068 1.00 95.69 167 LEU A N 1
ATOM 1337 C CA . LEU A 1 167 ? -0.178 6.250 8.502 1.00 95.69 167 LEU A CA 1
ATOM 1338 C C . LEU A 1 167 ? -1.688 6.434 8.551 1.00 95.69 167 LEU A C 1
ATOM 1340 O O . LEU A 1 167 ? -2.113 7.581 8.502 1.00 95.69 167 LEU A O 1
ATOM 1344 N N . VAL A 1 168 ? -2.476 5.358 8.653 1.00 95.62 168 VAL A N 1
ATOM 1345 C CA . VAL A 1 168 ? -3.943 5.424 8.722 1.00 95.62 168 VAL A CA 1
ATOM 1346 C C . VAL A 1 168 ? -4.415 4.972 10.098 1.00 95.62 168 VAL A C 1
ATOM 1348 O O . VAL A 1 168 ? -4.845 5.798 10.899 1.00 95.62 168 VAL A O 1
ATOM 1351 N N . LEU A 1 169 ? -4.281 3.682 10.416 1.00 94.56 169 LEU A N 1
ATOM 1352 C CA . LEU A 1 169 ? -4.903 3.079 11.599 1.00 94.56 169 LEU A CA 1
ATOM 1353 C C . LEU A 1 169 ? -4.485 3.760 12.910 1.00 94.56 169 LEU A C 1
ATOM 1355 O O . LEU A 1 169 ? -5.335 4.234 13.665 1.00 94.56 169 LEU A O 1
ATOM 1359 N N . LEU A 1 170 ? -3.178 3.859 13.165 1.00 92.25 170 LEU A N 1
ATOM 1360 C CA . LEU A 1 170 ? -2.655 4.442 14.405 1.00 92.25 170 LEU A CA 1
ATOM 1361 C C . LEU A 1 170 ? -2.908 5.957 14.502 1.00 92.25 170 LEU A C 1
ATOM 1363 O O . LEU A 1 170 ? -2.863 6.531 15.588 1.00 92.25 170 LEU A O 1
ATOM 1367 N N . LYS A 1 171 ? -3.221 6.629 13.385 1.00 90.88 171 LYS A N 1
ATOM 1368 C CA . LYS A 1 171 ? -3.619 8.048 13.376 1.00 90.88 171 LYS A CA 1
ATOM 1369 C C . LYS A 1 171 ? -5.102 8.251 13.664 1.00 90.88 171 LYS A C 1
ATOM 1371 O O . LYS A 1 171 ? -5.478 9.308 14.173 1.00 90.88 171 LYS A O 1
ATOM 1376 N N . VAL A 1 172 ? -5.933 7.240 13.403 1.00 85.81 172 VAL A N 1
ATOM 1377 C CA . VAL A 1 172 ? -7.365 7.281 13.714 1.00 85.81 172 VAL A CA 1
ATOM 1378 C C . VAL A 1 172 ? -7.622 7.239 15.224 1.00 85.81 172 VAL A C 1
ATOM 1380 O O . VAL A 1 172 ? -8.615 7.812 15.669 1.00 85.81 172 VAL A O 1
ATOM 1383 N N . LYS A 1 173 ? -6.690 6.676 16.011 1.00 84.06 173 LYS A N 1
ATOM 1384 C CA . LYS A 1 173 ? -6.797 6.496 17.470 1.00 84.06 173 LYS A CA 1
ATOM 1385 C C . LYS A 1 173 ? -8.041 5.701 17.873 1.00 84.06 173 LYS A C 1
ATOM 1387 O O . LYS A 1 173 ? -8.884 6.164 18.638 1.00 84.06 173 LYS A O 1
ATOM 1392 N N . LEU A 1 174 ? -8.156 4.487 17.338 1.00 82.25 174 LEU A N 1
ATOM 1393 C CA . LEU A 1 174 ? -9.295 3.608 17.611 1.00 82.25 174 LEU A CA 1
ATOM 1394 C C . LEU A 1 174 ? -9.508 3.313 19.102 1.00 82.25 174 LEU A C 1
ATOM 1396 O O . LEU A 1 174 ? -10.646 3.086 19.488 1.00 82.25 174 LEU A O 1
ATOM 1400 N N . GLU A 1 175 ? -8.469 3.376 19.938 1.00 81.06 175 GLU A N 1
ATOM 1401 C CA . GLU A 1 175 ? -8.563 3.170 21.393 1.00 81.06 175 GLU A CA 1
ATOM 1402 C C . GLU A 1 175 ? -9.568 4.120 22.064 1.00 81.06 175 GLU A C 1
ATOM 1404 O O . GLU A 1 175 ? -10.217 3.752 23.038 1.00 81.06 175 GLU A O 1
ATOM 1409 N N . GLU A 1 176 ? -9.724 5.337 21.531 1.00 81.38 176 GLU A N 1
ATOM 1410 C CA . GLU A 1 176 ? -10.667 6.337 22.045 1.00 81.38 176 GLU A CA 1
ATOM 1411 C C . GLU A 1 176 ? -12.101 6.080 21.538 1.00 81.38 176 GLU A C 1
ATOM 1413 O O . GLU A 1 176 ? -13.067 6.489 22.177 1.00 81.38 176 GLU A O 1
ATOM 1418 N N . ILE A 1 177 ? -12.249 5.401 20.394 1.00 79.75 177 ILE A N 1
ATOM 1419 C CA . ILE A 1 177 ? -13.524 5.244 19.676 1.00 79.75 177 ILE A CA 1
ATOM 1420 C C . ILE A 1 177 ? -14.174 3.892 19.982 1.00 79.75 177 ILE A C 1
ATOM 1422 O O . ILE A 1 177 ? -15.383 3.825 20.177 1.00 79.75 177 ILE A O 1
ATOM 1426 N N . LEU A 1 178 ? -13.390 2.814 20.066 1.00 80.69 178 LEU A N 1
ATOM 1427 C CA . LEU A 1 178 ? -13.885 1.456 20.314 1.00 80.69 178 LEU A CA 1
ATOM 1428 C C . LEU A 1 178 ? -14.746 1.342 21.586 1.00 80.69 178 LEU A C 1
ATOM 1430 O O . LEU A 1 178 ? -15.793 0.705 21.505 1.00 80.69 178 LEU A O 1
ATOM 1434 N N . PRO A 1 179 ? -14.404 1.980 22.727 1.00 77.25 179 PRO A N 1
ATOM 1435 C CA . PRO A 1 179 ? -15.255 1.948 23.918 1.00 77.25 179 PRO A CA 1
ATOM 1436 C C . PRO A 1 179 ? -16.567 2.729 23.766 1.00 77.25 179 PRO A C 1
ATOM 1438 O O . PRO A 1 179 ? -17.510 2.490 24.519 1.00 77.25 179 PRO A O 1
ATOM 1441 N N . LEU A 1 180 ? -16.618 3.694 22.838 1.00 69.62 180 LEU A N 1
ATOM 1442 C CA . LEU A 1 180 ? -17.803 4.517 22.580 1.00 69.62 180 LEU A CA 1
ATOM 1443 C C . LEU A 1 180 ? -18.822 3.786 21.705 1.00 69.62 180 LEU A C 1
ATOM 1445 O O . LEU A 1 180 ? -20.016 4.050 21.830 1.00 69.62 180 LEU A O 1
ATOM 1449 N N . VAL A 1 181 ? -18.364 2.855 20.863 1.00 68.56 181 VAL A N 1
ATOM 1450 C CA . VAL A 1 181 ? -19.238 2.044 20.016 1.00 68.56 181 VAL A CA 1
ATOM 1451 C C . VAL A 1 181 ? -19.946 0.998 20.871 1.00 68.56 181 VAL A C 1
ATOM 1453 O O . VAL A 1 181 ? -19.384 -0.027 21.248 1.00 68.56 181 VAL A O 1
ATOM 1456 N N . GLN A 1 182 ? -21.217 1.261 21.175 1.00 60.91 182 GLN A N 1
ATOM 1457 C CA . GLN A 1 182 ? -22.084 0.333 21.917 1.00 60.91 182 GLN A CA 1
ATOM 1458 C C . GLN A 1 182 ? -22.564 -0.840 21.043 1.00 60.91 182 GLN A C 1
ATOM 1460 O O . GLN A 1 182 ? -23.102 -1.827 21.552 1.00 60.91 182 GLN A O 1
ATOM 1465 N N . THR A 1 183 ? -22.397 -0.732 19.723 1.00 64.38 183 THR A N 1
ATOM 1466 C CA . THR A 1 183 ? -22.747 -1.754 18.733 1.00 64.38 183 THR A CA 1
ATOM 1467 C C . THR A 1 183 ? -21.582 -2.718 18.477 1.00 64.38 183 THR A C 1
ATOM 1469 O O . THR A 1 183 ? -20.446 -2.523 18.902 1.00 64.38 183 THR A O 1
ATOM 1472 N N . LYS A 1 184 ? -21.862 -3.838 17.806 1.00 77.25 184 LYS A N 1
ATOM 1473 C CA . LYS A 1 184 ? -20.835 -4.829 17.470 1.00 77.25 184 LYS A CA 1
ATOM 1474 C C . LYS A 1 184 ? -19.876 -4.245 16.423 1.00 77.25 184 LYS A C 1
ATOM 1476 O O . LYS A 1 184 ? -20.324 -3.889 15.338 1.00 77.25 184 LYS A O 1
ATOM 1481 N N . VAL A 1 185 ? -18.575 -4.228 16.727 1.00 84.56 185 VAL A N 1
ATOM 1482 C CA . VAL A 1 185 ? -17.499 -3.801 15.810 1.00 84.56 185 VAL A CA 1
ATOM 1483 C C . VAL A 1 185 ? -17.648 -4.473 14.428 1.00 84.56 185 VAL A C 1
ATOM 1485 O O . VAL A 1 185 ? -17.849 -5.696 14.381 1.00 84.56 185 VAL A O 1
ATOM 1488 N N . PRO A 1 186 ? -17.536 -3.727 13.305 1.00 90.25 186 PRO A N 1
ATOM 1489 C CA . PRO A 1 186 ? -17.658 -4.299 11.966 1.00 90.25 186 PRO A CA 1
ATOM 1490 C C . PRO A 1 186 ? -16.643 -5.418 11.706 1.00 90.25 186 PRO A C 1
ATOM 1492 O O . PRO A 1 186 ? -15.478 -5.328 12.096 1.00 90.25 186 PRO A O 1
ATOM 1495 N N . ALA A 1 187 ? -17.062 -6.471 10.996 1.00 92.19 187 ALA A N 1
ATOM 1496 C CA . ALA A 1 187 ? -16.206 -7.628 10.715 1.00 92.19 187 ALA A CA 1
ATOM 1497 C C . ALA A 1 187 ? -14.932 -7.250 9.939 1.00 92.19 187 ALA A C 1
ATOM 1499 O O . ALA A 1 187 ? -13.873 -7.830 10.186 1.00 92.19 187 ALA A O 1
ATOM 1500 N N . SER A 1 188 ? -15.016 -6.254 9.053 1.00 94.88 188 SER A N 1
ATOM 1501 C CA . SER A 1 188 ? -13.870 -5.741 8.302 1.00 94.88 188 SER A CA 1
ATOM 1502 C C . SER A 1 188 ? -12.817 -5.108 9.214 1.00 94.88 188 SER A C 1
ATOM 1504 O O . SER A 1 188 ? -11.630 -5.288 8.970 1.00 94.88 188 SER A O 1
ATOM 1506 N N . ILE A 1 189 ? -13.214 -4.455 10.314 1.00 93.06 189 ILE A N 1
ATOM 1507 C CA . ILE A 1 189 ? -12.272 -3.908 11.305 1.00 93.06 189 ILE A CA 1
ATOM 1508 C C . ILE A 1 189 ? -11.548 -5.034 12.044 1.00 93.06 189 ILE A C 1
ATOM 1510 O O . ILE A 1 189 ? -10.331 -4.983 12.204 1.00 93.06 189 ILE A O 1
ATOM 1514 N N . VAL A 1 190 ? -12.267 -6.087 12.447 1.00 93.00 190 VAL A N 1
ATOM 1515 C CA . VAL A 1 190 ? -11.642 -7.266 13.073 1.00 93.00 190 VAL A CA 1
ATOM 1516 C C . VAL A 1 190 ? -10.628 -7.900 12.117 1.00 93.00 190 VAL A C 1
ATOM 1518 O O . VAL A 1 190 ? -9.491 -8.178 12.495 1.00 93.00 190 VAL A O 1
ATOM 1521 N N . GLN A 1 191 ? -11.026 -8.093 10.858 1.00 95.62 191 GLN A N 1
ATOM 1522 C CA . GLN A 1 191 ? -10.173 -8.659 9.819 1.00 95.62 191 GLN A CA 1
ATOM 1523 C C . GLN A 1 191 ? -8.949 -7.771 9.549 1.00 95.62 191 GLN A C 1
ATOM 1525 O O . GLN A 1 191 ? -7.839 -8.295 9.448 1.00 95.62 191 GLN A O 1
ATOM 1530 N N . MET A 1 192 ? -9.126 -6.448 9.519 1.00 96.94 192 MET A N 1
ATOM 1531 C CA . MET A 1 192 ? -8.046 -5.476 9.377 1.00 96.94 192 MET A CA 1
ATOM 1532 C C . MET A 1 192 ? -7.003 -5.633 10.477 1.00 96.94 192 MET A C 1
ATOM 1534 O O . MET A 1 192 ? -5.824 -5.812 10.179 1.00 96.94 192 MET A O 1
ATOM 1538 N N . LEU A 1 193 ? -7.432 -5.597 11.741 1.00 94.19 193 LEU A N 1
ATOM 1539 C CA . LEU A 1 193 ? -6.539 -5.682 12.896 1.00 94.19 193 LEU A CA 1
ATOM 1540 C C . LEU A 1 193 ? -5.731 -6.985 12.880 1.00 94.19 193 LEU A C 1
ATOM 1542 O O . LEU A 1 193 ? -4.509 -6.951 13.011 1.00 94.19 193 LEU A O 1
ATOM 1546 N N . LEU A 1 194 ? -6.392 -8.116 12.621 1.00 93.75 194 LEU A N 1
ATOM 1547 C CA . LEU A 1 194 ? -5.741 -9.427 12.538 1.00 93.75 194 LEU A CA 1
ATOM 1548 C C . LEU A 1 194 ? -4.720 -9.511 11.395 1.00 93.75 194 LEU A C 1
ATOM 1550 O O . LEU A 1 194 ? -3.638 -10.077 11.555 1.00 93.75 194 LEU A O 1
ATOM 1554 N N . ILE A 1 195 ? -5.037 -8.940 10.232 1.00 95.94 195 ILE A N 1
ATOM 1555 C CA . ILE A 1 195 ? -4.116 -8.938 9.093 1.00 95.94 195 ILE A CA 1
ATOM 1556 C C . ILE A 1 195 ? -2.915 -8.047 9.365 1.00 95.94 195 ILE A C 1
ATOM 1558 O O . ILE A 1 195 ? -1.788 -8.461 9.098 1.00 95.94 195 ILE A O 1
ATOM 1562 N N . LEU A 1 196 ? -3.130 -6.845 9.893 1.00 95.50 196 LEU A N 1
ATOM 1563 C CA . LEU A 1 196 ? -2.038 -5.928 10.205 1.00 95.50 196 LEU A CA 1
ATOM 1564 C C . LEU A 1 196 ? -1.130 -6.497 11.302 1.00 95.50 196 LEU A C 1
ATOM 1566 O O . LEU A 1 196 ? 0.082 -6.324 11.216 1.00 95.50 196 LEU A O 1
ATOM 1570 N N . GLN A 1 197 ? -1.684 -7.241 12.266 1.00 91.88 197 GLN A N 1
ATOM 1571 C CA . GLN A 1 197 ? -0.909 -7.906 13.317 1.00 91.88 197 GLN A CA 1
ATOM 1572 C C . GLN A 1 197 ? 0.030 -8.982 12.751 1.00 91.88 197 GLN A C 1
ATOM 1574 O O . GLN A 1 197 ? 1.112 -9.204 13.282 1.00 91.88 197 GLN A O 1
ATOM 1579 N N . SER A 1 198 ? -0.351 -9.637 11.651 1.00 90.94 198 SER A N 1
ATOM 1580 C CA . SER A 1 198 ? 0.480 -10.668 11.013 1.00 90.94 198 SER A CA 1
ATOM 1581 C C . SER A 1 198 ? 1.716 -10.123 10.280 1.00 90.94 198 SER A C 1
ATOM 1583 O O . SER A 1 198 ? 2.526 -10.901 9.771 1.00 90.94 198 SER A O 1
ATOM 1585 N N . VAL A 1 199 ? 1.854 -8.796 10.172 1.00 92.12 199 VAL A N 1
ATOM 1586 C CA . VAL A 1 199 ? 2.945 -8.146 9.443 1.00 92.12 199 VAL A CA 1
ATOM 1587 C C . VAL A 1 199 ? 3.896 -7.472 10.422 1.00 92.12 199 VAL A C 1
ATOM 1589 O O . VAL A 1 199 ? 3.497 -6.612 11.203 1.00 92.12 199 VAL A O 1
ATOM 1592 N N . HIS A 1 200 ? 5.176 -7.831 10.327 1.00 89.69 200 HIS A N 1
ATOM 1593 C CA . HIS A 1 200 ? 6.227 -7.327 11.205 1.00 89.69 200 HIS A CA 1
ATOM 1594 C C . HIS A 1 200 ? 7.308 -6.586 10.423 1.00 89.69 200 HIS A C 1
ATOM 1596 O O . HIS A 1 200 ? 7.644 -6.937 9.289 1.00 89.69 200 HIS A O 1
ATOM 1602 N N . GLU A 1 201 ? 7.876 -5.576 11.065 1.00 87.69 201 GLU A N 1
ATOM 1603 C CA . GLU A 1 201 ? 9.075 -4.890 10.618 1.00 87.69 201 GLU A CA 1
ATOM 1604 C C . GLU A 1 201 ? 10.312 -5.787 10.760 1.00 87.69 201 GLU A C 1
ATOM 1606 O O . GLU A 1 201 ? 10.421 -6.559 11.716 1.00 87.69 201 GLU A O 1
ATOM 1611 N N . PRO A 1 202 ? 11.302 -5.654 9.860 1.00 83.44 202 PRO A N 1
ATOM 1612 C CA . PRO A 1 202 ? 12.521 -6.456 9.923 1.00 83.44 202 PRO A CA 1
ATOM 1613 C C . PRO A 1 202 ? 13.384 -6.131 11.152 1.00 83.44 202 PRO A C 1
ATOM 1615 O O . PRO A 1 202 ? 14.158 -6.965 11.612 1.00 83.44 202 PRO A O 1
ATOM 1618 N N . THR A 1 203 ? 13.235 -4.929 11.714 1.00 84.12 203 THR A N 1
ATOM 1619 C CA . THR A 1 203 ? 13.993 -4.443 12.876 1.00 84.12 203 THR A CA 1
ATOM 1620 C C . THR A 1 203 ? 13.421 -4.889 14.226 1.00 84.12 203 THR A C 1
ATOM 1622 O O . THR A 1 203 ? 13.925 -4.459 15.262 1.00 84.12 203 THR A O 1
ATOM 1625 N N . GLY A 1 204 ? 12.391 -5.741 14.235 1.00 80.56 204 GLY A N 1
ATOM 1626 C CA . GLY A 1 204 ? 11.702 -6.186 15.448 1.00 80.56 204 GLY A CA 1
ATOM 1627 C C . GLY A 1 204 ? 10.509 -5.302 15.844 1.00 80.56 204 GLY A C 1
ATOM 1628 O O . GLY A 1 204 ? 10.165 -4.370 15.112 1.00 80.56 204 GLY A O 1
ATOM 1629 N N . PRO A 1 205 ? 9.851 -5.609 16.981 1.00 81.38 205 PRO A N 1
ATOM 1630 C CA . PRO A 1 205 ? 8.604 -4.965 17.382 1.00 81.38 205 PRO A CA 1
ATOM 1631 C C . PRO A 1 205 ? 8.815 -3.477 17.667 1.00 81.38 205 PRO A C 1
ATOM 1633 O O . PRO A 1 205 ? 9.661 -3.090 18.475 1.00 81.38 205 PRO A O 1
ATOM 1636 N N . THR A 1 206 ? 8.026 -2.646 16.994 1.00 86.69 206 THR A N 1
ATOM 1637 C CA . THR A 1 206 ? 7.993 -1.198 17.204 1.00 86.69 206 THR A CA 1
ATOM 1638 C C . THR A 1 206 ? 6.886 -0.811 18.181 1.00 86.69 206 THR A C 1
ATOM 1640 O O . THR A 1 206 ? 5.957 -1.576 18.433 1.00 86.69 206 THR A O 1
ATOM 1643 N N . GLU A 1 207 ? 6.940 0.419 18.689 1.00 86.88 207 GLU A N 1
ATOM 1644 C CA . GLU A 1 207 ? 5.859 1.001 19.494 1.00 86.88 207 GLU A CA 1
ATOM 1645 C C . GLU A 1 207 ? 4.498 0.924 18.777 1.00 86.88 207 GLU A C 1
ATOM 1647 O O . GLU A 1 207 ? 3.485 0.593 19.385 1.00 86.88 207 GLU A O 1
ATOM 1652 N N . GLY A 1 208 ? 4.476 1.154 17.458 1.00 86.75 208 GLY A N 1
ATOM 1653 C CA . GLY A 1 208 ? 3.251 1.049 16.664 1.00 86.75 208 GLY A CA 1
ATOM 1654 C C . GLY A 1 208 ? 2.699 -0.378 16.595 1.00 86.75 208 GLY A C 1
ATOM 1655 O O . GLY A 1 208 ? 1.485 -0.572 16.579 1.00 86.75 208 GLY A O 1
ATOM 1656 N N . TYR A 1 209 ? 3.574 -1.386 16.607 1.00 89.75 209 TYR A N 1
ATOM 1657 C CA . TYR A 1 209 ? 3.158 -2.784 16.699 1.00 89.75 209 TYR A CA 1
ATOM 1658 C C . TYR A 1 209 ? 2.537 -3.110 18.068 1.00 89.75 209 TYR A C 1
ATOM 1660 O O . TYR A 1 209 ? 1.511 -3.782 18.122 1.00 89.75 209 TYR A O 1
ATOM 1668 N N . LEU A 1 210 ? 3.103 -2.598 19.166 1.00 89.19 210 LEU A N 1
ATOM 1669 C CA . LEU A 1 210 ? 2.555 -2.806 20.513 1.00 89.19 210 LEU A CA 1
ATOM 1670 C C . LEU A 1 210 ? 1.182 -2.137 20.689 1.00 89.19 210 LEU A C 1
ATOM 1672 O O . LEU A 1 210 ? 0.269 -2.744 21.243 1.00 89.19 210 LEU A O 1
ATOM 1676 N N . GLN A 1 211 ? 1.005 -0.926 20.152 1.00 90.25 211 GLN A N 1
ATOM 1677 C CA . GLN A 1 211 ? -0.299 -0.245 20.120 1.00 90.25 211 GLN A CA 1
ATOM 1678 C C . GLN A 1 211 ? -1.342 -1.054 19.338 1.00 90.25 211 GLN A C 1
ATOM 1680 O O . GLN A 1 211 ? -2.488 -1.194 19.762 1.00 90.25 211 GLN A O 1
ATOM 1685 N N . LEU A 1 212 ? -0.940 -1.647 18.210 1.00 91.25 212 LEU A N 1
ATOM 1686 C CA . LEU A 1 212 ? -1.812 -2.545 17.458 1.00 91.25 212 LEU A CA 1
ATOM 1687 C C . LEU A 1 212 ? -2.191 -3.794 18.271 1.00 91.25 212 LEU A C 1
ATOM 1689 O O . LEU A 1 212 ? -3.338 -4.227 18.205 1.00 91.25 212 LEU A O 1
ATOM 1693 N N . GLU A 1 213 ? -1.259 -4.366 19.035 1.00 90.06 213 GLU A N 1
ATOM 1694 C CA . GLU A 1 213 ? -1.527 -5.526 19.892 1.00 90.06 213 GLU A CA 1
ATOM 1695 C C . GLU A 1 213 ? -2.612 -5.218 20.935 1.00 90.06 213 GLU A C 1
ATOM 1697 O O . GLU A 1 213 ? -3.538 -6.011 21.120 1.00 90.06 213 GLU A O 1
ATOM 1702 N N . GLU A 1 214 ? -2.549 -4.040 21.558 1.00 88.81 214 GLU A N 1
ATOM 1703 C CA . GLU A 1 214 ? -3.545 -3.595 22.535 1.00 88.81 214 GLU A CA 1
ATOM 1704 C C . GLU A 1 214 ? -4.925 -3.374 21.899 1.00 88.81 214 GLU A C 1
ATOM 1706 O O . GLU A 1 214 ? -5.944 -3.802 22.443 1.00 88.81 214 GLU A O 1
ATOM 1711 N N . LEU A 1 215 ? -4.972 -2.806 20.691 1.00 89.44 215 LEU A N 1
ATOM 1712 C CA . LEU A 1 215 ? -6.213 -2.693 19.920 1.00 89.44 215 LEU A CA 1
ATOM 1713 C C . LEU A 1 215 ? -6.835 -4.060 19.609 1.00 89.44 215 LEU A C 1
ATOM 1715 O O . LEU A 1 215 ? -8.052 -4.224 19.704 1.00 89.44 215 LEU A O 1
ATOM 1719 N N . VAL A 1 216 ? -6.026 -5.059 19.244 1.00 90.19 216 VAL A N 1
ATOM 1720 C CA . VAL A 1 216 ? -6.539 -6.396 18.909 1.00 90.19 216 VAL A CA 1
ATOM 1721 C C . VAL A 1 216 ? -7.119 -7.083 20.152 1.00 90.19 216 VAL A C 1
ATOM 1723 O O . VAL A 1 216 ? -8.180 -7.704 20.049 1.00 90.19 216 VAL A O 1
ATOM 1726 N N . LYS A 1 217 ? -6.498 -6.918 21.332 1.00 88.62 217 LYS A N 1
ATOM 1727 C CA . LYS A 1 217 ? -7.011 -7.446 22.615 1.00 88.62 217 LYS A CA 1
ATOM 1728 C C . LYS A 1 217 ? -8.425 -6.969 22.940 1.00 88.62 217 LYS A C 1
ATOM 1730 O O . LYS A 1 217 ? -9.203 -7.725 23.515 1.00 88.62 217 LYS A O 1
ATOM 1735 N N . GLN A 1 218 ? -8.766 -5.735 22.571 1.00 85.69 218 GLN A N 1
ATOM 1736 C CA . GLN A 1 218 ? -10.095 -5.172 22.828 1.00 85.69 218 GLN A CA 1
ATOM 1737 C C . GLN A 1 218 ? -11.185 -5.794 21.945 1.00 85.69 218 GLN A C 1
ATOM 1739 O O . GLN A 1 218 ? -12.354 -5.810 22.325 1.00 85.69 218 GLN A O 1
ATOM 1744 N N . VAL A 1 219 ? -10.817 -6.300 20.764 1.00 85.00 219 VAL A N 1
ATOM 1745 C CA . VAL A 1 219 ? -11.772 -6.715 19.724 1.00 85.00 219 VAL A CA 1
ATOM 1746 C C . VAL A 1 219 ? -11.852 -8.240 19.568 1.00 85.00 219 VAL A C 1
ATOM 1748 O O . VAL A 1 219 ? -12.875 -8.764 19.123 1.00 85.00 219 VAL A O 1
ATOM 1751 N N . VAL A 1 220 ? -10.804 -8.978 19.943 1.00 85.56 220 VAL A N 1
ATOM 1752 C CA . VAL A 1 220 ? -10.694 -10.431 19.741 1.00 85.56 220 VAL A CA 1
ATOM 1753 C C . VAL A 1 220 ? -10.556 -11.152 21.081 1.00 85.56 220 VAL A C 1
ATOM 1755 O O . VAL A 1 220 ? -9.691 -10.824 21.884 1.00 85.56 220 VAL A O 1
ATOM 1758 N N . SER A 1 221 ? -11.380 -12.182 21.312 1.00 82.06 221 SER A N 1
ATOM 1759 C CA . SER A 1 221 ? -11.320 -13.017 22.519 1.00 82.06 221 SER A CA 1
ATOM 1760 C C . SER A 1 221 ? -11.489 -14.510 22.189 1.00 82.06 221 SER A C 1
ATOM 1762 O O . SER A 1 221 ? -12.427 -14.855 21.463 1.00 82.06 221 SER A O 1
ATOM 1764 N N . PRO A 1 222 ? -10.626 -15.407 22.712 1.00 81.06 222 PRO A N 1
ATOM 1765 C CA . PRO A 1 222 ? -9.426 -15.114 23.500 1.00 81.06 222 PRO A CA 1
ATOM 1766 C C . PRO A 1 222 ? -8.285 -14.583 22.617 1.00 81.06 222 PRO A C 1
ATOM 1768 O O . PRO A 1 222 ? -8.072 -15.072 21.508 1.00 81.06 222 PRO A O 1
ATOM 1771 N N . PHE A 1 223 ? -7.527 -13.610 23.122 1.00 79.06 223 PHE A N 1
ATOM 1772 C CA . PHE A 1 223 ? -6.326 -13.110 22.456 1.00 79.06 223 PHE A CA 1
ATOM 1773 C C . PHE A 1 223 ? -5.072 -13.768 23.038 1.00 79.06 223 PHE A C 1
ATOM 1775 O O . PHE A 1 223 ? -4.862 -13.747 24.248 1.00 79.06 223 PHE A O 1
ATOM 1782 N N . LEU A 1 224 ? -4.237 -14.351 22.175 1.00 69.62 224 LEU A N 1
ATOM 1783 C CA . LEU A 1 224 ? -2.958 -14.963 22.544 1.00 69.62 224 LEU A CA 1
ATOM 1784 C C . LEU A 1 224 ? -1.829 -14.035 22.077 1.00 69.62 224 LEU A C 1
ATOM 1786 O O . LEU A 1 224 ? -1.298 -14.194 20.979 1.00 69.62 224 LEU A O 1
ATOM 1790 N N . GLY A 1 225 ? -1.551 -13.012 22.884 1.00 67.69 225 GLY A N 1
ATOM 1791 C CA . GLY A 1 225 ? -0.504 -12.022 22.629 1.00 67.69 225 GLY A CA 1
ATOM 1792 C C . GLY A 1 225 ? 0.899 -12.521 22.960 1.00 67.69 225 GLY A C 1
ATOM 1793 O O . GLY A 1 225 ? 1.071 -13.540 23.628 1.00 67.69 225 GLY A O 1
ATOM 1794 N N . LEU A 1 226 ? 1.907 -11.777 22.503 1.00 64.75 226 LEU A N 1
ATOM 1795 C CA . LEU A 1 226 ? 3.311 -11.999 22.870 1.00 64.75 226 LEU A CA 1
ATOM 1796 C C . LEU A 1 226 ? 3.648 -11.357 24.220 1.00 64.75 226 LEU A C 1
ATOM 1798 O O . LEU A 1 226 ? 4.645 -11.720 24.844 1.00 64.75 226 LEU A O 1
ATOM 1802 N N . CYS A 1 227 ? 2.827 -10.405 24.667 1.00 54.78 227 CYS A N 1
ATOM 1803 C CA . CYS A 1 227 ? 2.969 -9.791 25.975 1.00 54.78 227 CYS A CA 1
ATOM 1804 C C . CYS A 1 227 ? 2.364 -10.718 27.040 1.00 54.78 227 CYS A C 1
ATOM 1806 O O . CYS A 1 227 ? 1.144 -10.781 27.197 1.00 54.78 227 CYS A O 1
ATOM 1808 N N . GLU A 1 228 ? 3.218 -11.462 27.750 1.00 49.75 228 GLU A N 1
ATOM 1809 C CA . GLU A 1 228 ? 2.829 -12.094 29.008 1.00 49.75 228 GLU A CA 1
ATOM 1810 C C . GLU A 1 228 ? 2.351 -10.996 29.960 1.00 49.75 228 GLU A C 1
ATOM 1812 O O . GLU A 1 228 ? 3.101 -10.081 30.309 1.00 49.75 228 GLU A O 1
ATOM 1817 N N . ASP A 1 229 ? 1.099 -11.089 30.393 1.00 47.97 229 ASP A N 1
ATOM 1818 C CA . ASP A 1 229 ? 0.597 -10.290 31.495 1.00 47.97 229 ASP A CA 1
ATOM 1819 C C . ASP A 1 229 ? 1.474 -10.562 32.730 1.00 47.97 229 ASP A C 1
ATOM 1821 O O . ASP A 1 229 ? 1.268 -11.520 33.476 1.00 47.97 229 ASP A O 1
ATOM 1825 N N . HIS A 1 230 ? 2.421 -9.671 33.032 1.00 44.31 230 HIS A N 1
ATOM 1826 C CA . HIS A 1 230 ? 3.028 -9.561 34.366 1.00 44.31 230 HIS A CA 1
ATOM 1827 C C . HIS A 1 230 ? 2.024 -9.025 35.410 1.00 44.31 230 HIS A C 1
ATOM 1829 O O . HIS A 1 230 ? 2.385 -8.336 36.362 1.00 44.31 230 HIS A O 1
ATOM 1835 N N . SER A 1 231 ? 0.744 -9.355 35.255 1.00 38.19 231 SER A N 1
ATOM 1836 C CA . SER A 1 231 ? -0.338 -9.064 36.183 1.00 38.19 231 SER A CA 1
ATOM 1837 C C . SER A 1 231 ? -1.069 -10.345 36.589 1.00 38.19 231 SER A C 1
ATOM 1839 O O . SER A 1 231 ? -2.269 -10.339 36.849 1.00 38.19 231 SER A O 1
ATOM 1841 N N . SER A 1 232 ? -0.328 -11.433 36.826 1.00 36.97 232 SER A N 1
ATOM 1842 C CA . SER A 1 232 ? -0.739 -12.392 37.854 1.00 36.97 232 SER A CA 1
ATOM 1843 C C . SER A 1 232 ? -0.587 -11.737 39.236 1.00 36.97 232 SER A C 1
ATOM 1845 O O . SER A 1 232 ? 0.290 -12.086 40.029 1.00 36.97 232 SER A O 1
ATOM 1847 N N . SER A 1 233 ? -1.439 -10.757 39.547 1.00 38.03 233 SER A N 1
ATOM 1848 C CA . SER A 1 233 ? -1.749 -10.491 40.944 1.00 38.03 233 SER A CA 1
ATOM 1849 C C . SER A 1 233 ? -2.551 -11.696 41.408 1.00 38.03 233 SER A C 1
ATOM 1851 O O . SER A 1 233 ? -3.725 -11.847 41.067 1.00 38.03 233 SER A O 1
ATOM 1853 N N . GLY A 1 234 ? -1.865 -12.616 42.086 1.00 36.88 234 GLY A N 1
ATOM 1854 C CA . GLY A 1 234 ? -2.469 -13.777 42.713 1.00 36.88 234 GLY A CA 1
ATOM 1855 C C . GLY A 1 234 ? -3.555 -13.321 43.677 1.00 36.88 234 GLY A C 1
ATOM 1856 O O . GLY A 1 234 ? -3.284 -13.019 44.834 1.00 36.88 234 GLY A O 1
ATOM 1857 N N . SER A 1 235 ? -4.792 -13.274 43.193 1.00 32.38 235 SER A N 1
ATOM 1858 C CA . SER A 1 235 ? -5.964 -13.254 44.049 1.00 32.38 235 SER A CA 1
ATOM 1859 C C . SER A 1 235 ? -6.257 -14.694 44.414 1.00 32.38 235 SER A C 1
ATOM 1861 O O . SER A 1 235 ? -6.859 -15.454 43.661 1.00 32.38 235 SER A O 1
ATOM 1863 N N . THR A 1 236 ? -5.763 -15.061 45.589 1.00 39.81 236 T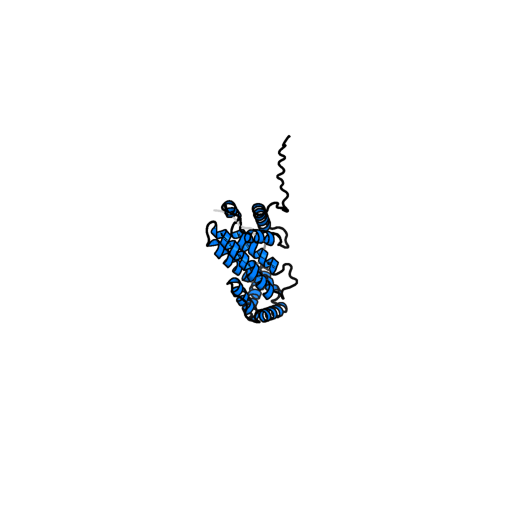HR A N 1
ATOM 1864 C CA . THR A 1 236 ? -6.261 -16.153 46.410 1.00 39.81 236 THR A CA 1
ATOM 1865 C C . THR A 1 236 ? -7.790 -16.159 46.350 1.00 39.81 236 THR A C 1
ATOM 1867 O O . THR A 1 236 ? -8.435 -15.283 46.921 1.00 39.81 236 THR A O 1
ATOM 1870 N N . CYS A 1 237 ? -8.383 -17.138 45.673 1.00 30.58 237 CYS A N 1
ATOM 1871 C CA . CYS A 1 237 ? -9.779 -17.481 45.889 1.00 30.58 237 CYS A CA 1
ATOM 1872 C C . CYS A 1 237 ? -9.799 -18.883 46.486 1.00 30.58 237 CYS A C 1
ATOM 1874 O O . CYS A 1 237 ? -9.664 -19.887 45.792 1.00 30.58 237 CYS A O 1
ATOM 1876 N N . LEU A 1 238 ? -9.861 -18.906 47.817 1.00 32.34 238 LEU A N 1
ATOM 1877 C CA . LEU A 1 238 ? -10.388 -20.031 48.569 1.00 32.34 238 LEU A CA 1
ATOM 1878 C C . LEU A 1 238 ? -11.820 -20.278 48.091 1.00 32.34 238 LEU A C 1
ATOM 1880 O O . LEU A 1 238 ? -12.632 -19.357 48.183 1.00 32.34 238 LEU A O 1
ATOM 1884 N N . LEU A 1 239 ? -12.098 -21.496 47.629 1.00 32.47 239 LEU A N 1
ATOM 1885 C CA . LEU A 1 239 ? -13.195 -22.362 48.080 1.00 32.47 239 LEU A CA 1
ATOM 1886 C C . LEU A 1 239 ? -12.989 -23.776 47.523 1.00 32.47 239 LEU A C 1
ATOM 1888 O O . LEU A 1 239 ? -12.841 -23.912 46.290 1.00 32.47 239 LEU A O 1
#

Foldseek 3Di:
DDDDDDDDDDDDDDDDDDDDDDDDDPPDPDDPDPVCVVVVVLVVLVVVLCVDPLSVLLLVQLVCLLVVHDDDVCSLVSLQVSLVVCCPDPSVVCPVVCCLPPRLLVSLLVLQVQLVVDDAPVSLVSVLVSLVSCVPRNQVRQCSSCVVPDDDPDRSNLSNLLSNLPNHVVSSPCVVRVVRPPDQRDPSVLVSLVVSLVHDDPVGDDPSNVVSLVVNVSRDPPDDDPDDPPPPPPDDDDD

Nearest PDB structures (foldseek):
  6ttu-assembly1_C  TM=6.666E-01  e=1.996E+00  Homo sapiens
  2fji-assembly1_1  TM=3.081E-01  e=2.637E+00  Saccharomyces cerevisiae
  8e0m-assembly2_F  TM=3.061E-01  e=3.483E+00  synthetic construct
  8e12-assembly1_B  TM=2.807E-01  e=4.393E+00  synthetic construct

Solvent-accessible surface area (backbone atoms only — not comparable to full-atom values): 14900 Å² total; per-residue (Å²): 139,79,86,80,83,88,83,89,84,81,89,85,87,86,89,84,87,91,82,82,88,78,75,86,75,81,78,74,74,83,71,79,62,78,84,49,51,65,58,55,49,50,54,54,50,52,52,51,46,69,67,32,70,60,48,43,52,46,53,52,51,53,54,38,32,66,71,75,40,81,81,58,90,70,41,57,60,53,41,31,52,37,50,50,54,40,53,76,40,96,59,27,85,46,50,64,55,46,41,51,71,50,53,48,45,52,44,36,46,55,54,31,51,59,35,66,78,42,67,76,72,57,26,57,55,48,44,33,54,52,46,51,48,38,65,70,49,37,47,54,50,52,40,57,48,48,57,74,72,67,93,57,99,62,51,66,63,51,52,53,44,53,46,42,44,66,52,26,52,66,66,68,45,54,82,75,46,59,81,69,49,88,63,84,78,57,68,59,50,57,51,48,48,58,53,50,68,75,56,79,59,94,90,49,92,45,72,70,54,55,55,50,51,56,56,41,54,79,77,41,83,89,64,89,67,90,72,76,73,93,69,77,70,81,74,86,74,90,130